Protein AF-A0A929QK81-F1 (afdb_monomer)

pLDDT: mean 72.37, std 21.12, range [27.91, 97.75]

Radius of gyration: 17.94 Å; Cα contacts (8 Å, |Δi|>4): 196; chains: 1; bounding box: 45×40×55 Å

Foldseek 3Di:
DDDDPDDAPDDDPVVCVVVCVVPPPPDPPDVLNCVCPVRVDPVSVLVVQCVVLLVVVDPVSNCCSLVPVLCCCVPVVVPLVSLQCCLCQVQLVVLVVVCVVVVHPPCSLLRSLVVCVVVPPSVVSLCCSCPVSLALVSLVVQLSSVVSVVNPVSVVVSVVSSVVGDCVCVVVVVVVVVVVVVCPDDHSVVVVVD

Solvent-accessible surface area (backbone atoms only — not comparable to full-atom values): 10902 Å² total; per-residue (Å²): 140,84,86,74,91,70,87,68,75,84,76,86,61,76,91,49,51,68,65,54,61,73,71,50,84,86,59,95,81,53,68,48,56,52,44,18,71,77,60,60,32,65,70,29,42,55,47,40,54,49,50,55,24,58,75,63,74,38,66,70,47,41,47,43,41,65,74,41,53,34,49,44,37,22,67,75,67,57,35,44,75,43,24,46,45,60,50,46,63,67,42,40,49,47,46,53,48,51,23,61,74,72,69,54,65,84,52,44,63,46,52,36,26,51,56,46,69,71,34,62,67,48,47,50,34,30,48,41,18,24,67,77,58,21,23,32,68,42,20,47,51,55,22,53,31,28,52,56,68,67,37,64,67,55,30,51,53,27,57,57,52,38,76,68,34,45,70,80,47,60,60,53,48,54,52,54,53,50,47,61,66,74,46,82,76,80,55,72,70,63,70,72,72,113

Sequence (194 aa):
MIGG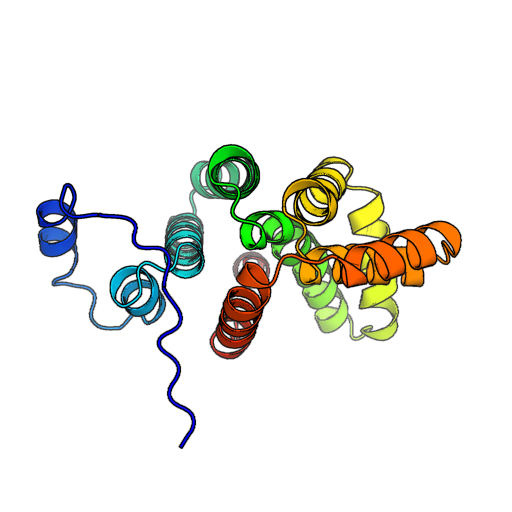DREKPNYDYSGEKEFIQKNTQKLGTNDAKRWCFDKGNDLGCLWLEKLEAMESKDLKKVVNFYEKTIPEYCYDKKFAPACNIPAHDLIDWKIVYFAKKDGDTKSIYSDYAKALSESKADVKMLEYGCNELKSAYICRYLRDMYKNLGNREKIKEYNDKMKNGDEKWNSVLYDYQHIRYIYKDASAWKLLIN

Mean predicted aligned error: 10.72 Å

Secondary structure (DSSP, 8-state):
-------------GGGHHHHHHHSTT-TT-HHHHHHHHHT-HHHHHHHHHHHHHHTT-HHHHHHIIIIIHHIIIIIS--GGGGGHHIIIIIIHHHHHHHHHHT--SSHHHHHHHHHHH-HHHHHHHHHHHHTS--HHHHHHHHHHHHHTT-HHHHHHHHHHHTT--THHHHHHHHHHHHHHH-TT--HHHHTT-

Structure (mmCIF, N/CA/C/O backbone):
data_AF-A0A929QK81-F1
#
_entry.id   AF-A0A929QK81-F1
#
loop_
_atom_site.group_PDB
_atom_site.id
_atom_site.type_symbol
_atom_site.label_atom_id
_atom_site.label_alt_id
_atom_site.label_comp_id
_atom_site.label_asym_id
_atom_site.label_entity_id
_atom_site.label_seq_id
_atom_site.pdbx_PDB_ins_code
_atom_site.Cartn_x
_atom_site.Cartn_y
_atom_site.Cartn_z
_atom_site.occupancy
_atom_site.B_iso_or_equiv
_atom_site.auth_seq_id
_atom_site.auth_comp_id
_atom_site.auth_asym_id
_atom_site.auth_atom_id
_atom_site.pdbx_PDB_model_num
ATOM 1 N N . MET A 1 1 ? 16.213 29.979 -10.367 1.00 41.31 1 MET A N 1
ATOM 2 C CA . MET A 1 1 ? 17.129 28.964 -10.926 1.00 41.31 1 MET A CA 1
ATOM 3 C C . MET A 1 1 ? 17.384 27.912 -9.862 1.00 41.31 1 MET A C 1
ATOM 5 O O . MET A 1 1 ? 18.010 28.266 -8.879 1.00 41.31 1 MET A O 1
ATOM 9 N N . ILE A 1 2 ? 16.895 26.680 -10.040 1.00 28.77 2 ILE A N 1
ATOM 10 C CA . ILE A 1 2 ? 17.536 25.449 -9.541 1.00 28.77 2 ILE A CA 1
ATOM 11 C C . ILE A 1 2 ? 17.227 24.390 -10.600 1.00 28.77 2 ILE A C 1
ATOM 13 O O . ILE A 1 2 ? 16.158 23.785 -10.607 1.00 28.77 2 ILE A O 1
ATOM 17 N N . GLY A 1 3 ? 18.141 24.288 -11.562 1.00 31.91 3 GLY A N 1
ATOM 18 C CA . GLY A 1 3 ? 18.299 23.098 -12.378 1.00 31.91 3 GLY A CA 1
ATOM 19 C C . GLY A 1 3 ? 19.014 22.031 -11.556 1.00 31.91 3 GLY A C 1
ATOM 20 O O . GLY A 1 3 ? 19.817 22.335 -10.675 1.00 31.91 3 GLY A O 1
ATOM 21 N N . GLY A 1 4 ? 18.682 20.788 -11.844 1.00 27.91 4 GLY A N 1
ATOM 22 C CA . GLY A 1 4 ? 19.341 19.609 -11.322 1.00 27.91 4 GLY A CA 1
ATOM 23 C C . GLY A 1 4 ? 18.765 18.453 -12.105 1.00 27.91 4 GLY A C 1
ATOM 24 O O . GLY A 1 4 ? 17.623 18.065 -11.858 1.00 27.91 4 GLY A O 1
ATOM 25 N N . ASP A 1 5 ? 19.516 17.992 -13.100 1.00 42.38 5 ASP A N 1
ATOM 26 C CA . ASP A 1 5 ? 19.221 16.793 -13.872 1.00 42.38 5 ASP A CA 1
ATOM 27 C C . ASP A 1 5 ? 19.119 15.611 -12.903 1.00 42.38 5 ASP A C 1
ATOM 29 O O . ASP A 1 5 ? 20.109 15.012 -12.494 1.00 42.38 5 ASP A O 1
ATOM 33 N N . ARG A 1 6 ? 17.894 15.330 -12.452 1.00 38.16 6 ARG A N 1
ATOM 34 C CA . ARG A 1 6 ? 17.580 14.130 -11.684 1.00 38.16 6 ARG A CA 1
ATOM 35 C C . ARG A 1 6 ? 17.505 12.993 -12.687 1.00 38.16 6 ARG A C 1
ATOM 37 O O . ARG A 1 6 ? 16.604 12.982 -13.527 1.00 38.16 6 ARG A O 1
ATOM 44 N N . GLU A 1 7 ? 18.460 12.077 -12.609 1.00 33.53 7 GLU A N 1
ATOM 45 C CA . GLU A 1 7 ? 18.482 10.855 -13.404 1.00 33.53 7 GLU A CA 1
ATOM 46 C C . GLU A 1 7 ? 17.148 10.113 -13.209 1.00 33.53 7 GLU A C 1
ATOM 48 O O . GLU A 1 7 ? 16.772 9.739 -12.095 1.00 33.53 7 GLU A O 1
ATOM 53 N N . LYS A 1 8 ? 16.365 10.011 -14.288 1.00 33.53 8 LYS A N 1
ATOM 54 C CA . LYS A 1 8 ? 15.084 9.296 -14.299 1.00 33.53 8 LYS A CA 1
ATOM 55 C C . LYS A 1 8 ? 15.360 7.807 -14.520 1.00 33.53 8 LYS A C 1
ATOM 57 O O . LYS A 1 8 ? 16.276 7.497 -15.281 1.00 33.53 8 LYS A O 1
ATOM 62 N N . PRO A 1 9 ? 14.572 6.889 -13.936 1.00 32.44 9 PRO A N 1
ATOM 63 C CA . PRO A 1 9 ? 14.670 5.472 -14.269 1.00 32.44 9 PRO A CA 1
ATOM 64 C C . PRO A 1 9 ? 14.449 5.301 -15.779 1.00 32.44 9 PRO A C 1
ATOM 66 O O . PRO A 1 9 ? 13.387 5.642 -16.294 1.00 32.44 9 PRO A O 1
ATOM 69 N N . ASN A 1 10 ? 15.476 4.854 -16.500 1.00 33.00 10 ASN A N 1
ATOM 70 C CA . ASN A 1 10 ? 15.448 4.710 -17.953 1.00 33.00 10 ASN A CA 1
ATOM 71 C C . ASN A 1 10 ? 15.141 3.245 -18.292 1.00 33.00 10 ASN A C 1
ATOM 73 O O . ASN A 1 10 ? 16.056 2.436 -18.433 1.00 33.00 10 ASN A O 1
ATOM 77 N N . TYR A 1 11 ? 13.857 2.888 -18.343 1.00 35.50 11 TYR A N 1
ATOM 78 C CA . TYR A 1 11 ? 13.420 1.591 -18.863 1.00 35.50 11 TYR A CA 1
ATOM 79 C C . TYR A 1 11 ? 13.174 1.727 -20.373 1.00 35.50 11 TYR A C 1
ATOM 81 O O . TYR A 1 11 ? 12.418 2.600 -20.803 1.00 35.50 11 TYR A O 1
ATOM 89 N N . ASP A 1 12 ? 13.848 0.908 -21.183 1.00 38.00 12 ASP A N 1
ATOM 90 C CA . ASP A 1 12 ? 13.772 0.969 -22.646 1.00 38.00 12 ASP A CA 1
ATOM 91 C C . ASP A 1 12 ? 12.572 0.168 -23.177 1.00 38.00 12 ASP A C 1
ATOM 93 O O . ASP A 1 12 ? 12.594 -1.060 -23.225 1.00 38.00 12 ASP A O 1
ATOM 97 N N . TYR A 1 13 ? 11.529 0.883 -23.603 1.00 37.34 13 TYR A N 1
ATOM 98 C CA . TYR A 1 13 ? 10.320 0.325 -24.223 1.00 37.34 13 TYR A CA 1
ATOM 99 C C . TYR A 1 13 ? 10.396 0.273 -25.766 1.00 37.34 13 TYR A C 1
ATOM 101 O O . TYR A 1 13 ? 9.368 0.177 -26.445 1.00 37.34 13 TYR A O 1
ATOM 109 N N . SER A 1 14 ? 11.595 0.353 -26.362 1.00 40.38 14 SER A N 1
ATOM 110 C CA . SER A 1 14 ? 11.793 0.365 -27.822 1.00 40.38 14 SER A CA 1
ATOM 111 C C . SER A 1 14 ? 11.163 -0.832 -28.554 1.00 40.38 14 SER A C 1
ATOM 113 O O . SER A 1 14 ? 10.739 -0.679 -29.703 1.00 40.38 14 SER A O 1
ATOM 115 N N . GLY A 1 15 ? 11.014 -1.977 -27.880 1.00 35.88 15 GLY A N 1
ATOM 116 C CA . GLY A 1 15 ? 10.394 -3.195 -28.417 1.00 35.88 15 GLY A CA 1
ATOM 117 C C . GLY A 1 15 ? 8.869 -3.155 -28.599 1.00 35.88 15 GLY A C 1
ATOM 118 O O . GLY A 1 15 ? 8.328 -4.001 -29.305 1.00 35.88 15 GLY A O 1
ATOM 119 N N . GLU A 1 16 ? 8.161 -2.178 -28.021 1.00 40.34 16 GLU A N 1
ATOM 120 C CA . GLU A 1 16 ? 6.681 -2.142 -28.003 1.00 40.34 16 GLU A CA 1
ATOM 121 C C . GLU A 1 16 ? 6.089 -0.965 -28.803 1.00 40.34 16 GLU A C 1
ATOM 123 O O . GLU A 1 16 ? 4.874 -0.749 -28.862 1.00 40.34 16 GLU A O 1
ATOM 128 N N . LYS A 1 17 ? 6.956 -0.209 -29.482 1.00 40.66 17 LYS A N 1
ATOM 129 C CA . LYS A 1 17 ? 6.647 1.056 -30.165 1.00 40.66 17 LYS A CA 1
ATOM 130 C C . LYS A 1 17 ? 5.520 0.952 -31.201 1.00 40.66 17 LYS A C 1
ATOM 132 O O . LYS A 1 17 ? 4.703 1.865 -31.319 1.00 40.66 17 LYS A O 1
ATOM 137 N N . GLU A 1 18 ? 5.452 -0.156 -31.934 1.00 37.84 18 GLU A N 1
ATOM 138 C CA . GLU A 1 18 ? 4.482 -0.353 -33.019 1.00 37.84 18 GLU A CA 1
ATOM 139 C C . GLU A 1 18 ? 3.075 -0.703 -32.491 1.00 37.84 18 GLU A C 1
ATOM 141 O O . GLU A 1 18 ? 2.068 -0.227 -33.020 1.00 37.84 18 GLU A O 1
ATOM 146 N N . PHE A 1 19 ? 2.995 -1.442 -31.376 1.00 38.66 19 PHE A N 1
ATOM 147 C CA . PHE A 1 19 ? 1.747 -1.718 -30.652 1.00 38.66 19 PHE A CA 1
ATOM 148 C C . PHE A 1 19 ? 1.157 -0.437 -30.038 1.00 38.66 19 PHE A C 1
ATOM 150 O O . PHE A 1 19 ? -0.054 -0.199 -30.108 1.00 38.66 19 PHE A O 1
ATOM 157 N N . ILE A 1 20 ? 2.027 0.426 -29.506 1.00 35.69 20 ILE A N 1
ATOM 158 C CA . ILE A 1 20 ? 1.673 1.718 -28.906 1.00 35.69 20 ILE A CA 1
ATOM 159 C C . ILE A 1 20 ? 1.151 2.696 -29.972 1.00 35.69 20 ILE A C 1
ATOM 161 O O . ILE A 1 20 ? 0.115 3.336 -29.783 1.00 35.69 20 ILE A O 1
ATOM 165 N N . GLN A 1 21 ? 1.805 2.791 -31.132 1.00 39.09 21 GLN A N 1
ATOM 166 C CA . GLN A 1 21 ? 1.372 3.698 -32.205 1.00 39.09 21 GLN A CA 1
ATOM 167 C C . GLN A 1 21 ? 0.035 3.290 -32.840 1.00 39.09 21 GLN A C 1
ATOM 169 O O . GLN A 1 21 ? -0.794 4.145 -33.151 1.00 39.09 21 GLN A O 1
ATOM 174 N N . LYS A 1 22 ? -0.222 1.988 -32.998 1.00 39.62 22 LYS A N 1
ATOM 175 C CA . LYS A 1 22 ? -1.438 1.499 -33.666 1.00 39.62 22 LYS A CA 1
ATOM 176 C C . LYS A 1 22 ? -2.714 1.709 -32.838 1.00 39.62 22 LYS A C 1
ATOM 178 O O . LYS A 1 22 ? -3.793 1.861 -33.404 1.00 39.62 22 LYS A O 1
ATOM 183 N N . ASN A 1 23 ? -2.590 1.774 -31.510 1.00 35.78 23 ASN A N 1
ATOM 184 C CA . ASN A 1 23 ? -3.716 1.901 -30.575 1.00 35.78 23 ASN A CA 1
ATOM 185 C C . ASN A 1 23 ? -3.942 3.334 -30.036 1.00 35.78 23 ASN A C 1
ATOM 187 O O . ASN A 1 23 ? -4.880 3.563 -29.271 1.00 35.78 23 ASN A O 1
ATOM 191 N N . THR A 1 24 ? -3.121 4.316 -30.433 1.00 38.00 24 THR A N 1
ATOM 192 C CA . THR A 1 24 ? -3.140 5.703 -29.909 1.00 38.00 24 THR A CA 1
ATOM 193 C C . THR A 1 24 ? -3.967 6.704 -30.729 1.00 38.00 24 THR A C 1
ATOM 195 O O . THR A 1 24 ? -4.338 7.748 -30.196 1.00 38.00 24 THR A O 1
ATOM 198 N N . GLN A 1 25 ? -4.338 6.416 -31.984 1.00 32.72 25 GLN A N 1
ATOM 199 C CA . GLN A 1 25 ? -5.004 7.405 -32.858 1.00 32.72 25 GLN A CA 1
ATOM 200 C C . GLN A 1 25 ? -6.479 7.724 -32.529 1.00 32.72 25 GLN A C 1
ATOM 202 O O . GLN A 1 25 ? -7.000 8.714 -33.033 1.00 32.72 25 GLN A O 1
ATOM 207 N N . LYS A 1 26 ? -7.168 6.948 -31.676 1.00 35.97 26 LYS A N 1
ATOM 208 C CA . LYS A 1 26 ? -8.591 7.185 -31.331 1.00 35.97 26 LYS A CA 1
ATOM 209 C C . LYS A 1 26 ? -8.843 7.869 -29.977 1.00 35.97 26 LYS A C 1
ATOM 211 O O . LYS A 1 26 ? -9.998 8.105 -29.646 1.00 35.97 26 LYS A O 1
ATOM 216 N N . LEU A 1 27 ? -7.810 8.172 -29.185 1.00 38.38 27 LEU A N 1
ATOM 217 C CA . LEU A 1 27 ? -7.957 8.466 -27.746 1.00 38.38 27 LEU A CA 1
ATOM 218 C C . LEU A 1 27 ? -7.270 9.769 -27.306 1.00 38.38 27 LEU A C 1
ATOM 220 O O . LEU A 1 27 ? -6.563 9.811 -26.296 1.00 38.38 27 LEU A O 1
ATOM 224 N N . GLY A 1 28 ? -7.461 10.851 -28.058 1.00 41.06 28 GLY A N 1
ATOM 225 C CA . GLY A 1 28 ? -7.074 12.178 -27.585 1.00 41.06 28 GLY A CA 1
ATOM 226 C C . GLY A 1 28 ? -7.979 12.631 -26.435 1.00 41.06 28 GLY A C 1
ATOM 227 O O . GLY A 1 28 ? -9.006 13.208 -26.747 1.00 41.06 28 GLY A O 1
ATOM 228 N N . THR A 1 29 ? -7.604 12.340 -25.170 1.00 46.50 29 THR A N 1
ATOM 229 C CA . THR A 1 29 ? -8.023 13.016 -23.898 1.00 46.50 29 THR A CA 1
ATOM 230 C C . THR A 1 29 ? -7.570 12.323 -22.582 1.00 46.50 29 THR A C 1
ATOM 232 O O . THR A 1 29 ? -8.057 12.694 -21.521 1.00 46.50 29 THR A O 1
ATOM 235 N N . ASN A 1 30 ? -6.647 11.344 -22.561 1.00 58.84 30 ASN A N 1
ATOM 236 C CA . ASN A 1 30 ? -6.266 10.656 -21.304 1.00 58.84 30 ASN A CA 1
ATOM 237 C C . ASN A 1 30 ? -4.900 11.102 -20.745 1.00 58.84 30 ASN A C 1
ATOM 239 O O . ASN A 1 30 ? -3.861 10.555 -21.123 1.00 58.84 30 ASN A O 1
ATOM 243 N N . ASP A 1 31 ? -4.901 12.024 -19.775 1.00 54.19 31 ASP A N 1
ATOM 244 C CA . ASP A 1 31 ? -3.696 12.493 -19.061 1.00 54.19 31 ASP A CA 1
ATOM 245 C C . ASP A 1 31 ? -2.891 11.352 -18.409 1.00 54.19 31 ASP A C 1
ATOM 247 O O . ASP A 1 31 ? -1.665 11.410 -18.360 1.00 54.19 31 ASP A O 1
ATOM 251 N N . ALA A 1 32 ? -3.551 10.262 -18.001 1.00 53.03 32 ALA A N 1
ATOM 252 C CA . ALA A 1 32 ? -2.899 9.041 -17.516 1.00 53.03 32 ALA A CA 1
ATOM 253 C C . ALA A 1 32 ? -2.014 8.365 -18.583 1.00 53.03 32 ALA A C 1
ATOM 255 O O . ALA A 1 32 ? -0.888 7.966 -18.290 1.00 53.03 32 ALA A O 1
ATOM 256 N N . LYS A 1 33 ? -2.489 8.292 -19.838 1.00 57.00 33 LYS A N 1
ATOM 257 C CA . LYS A 1 33 ? -1.714 7.748 -20.968 1.00 57.00 33 LYS A CA 1
ATOM 258 C C . LYS A 1 33 ? -0.538 8.664 -21.284 1.00 57.00 33 LYS A C 1
ATOM 260 O O . LYS A 1 33 ? 0.589 8.194 -21.401 1.00 57.00 33 LYS A O 1
ATOM 265 N N . ARG A 1 34 ? -0.776 9.980 -21.333 1.00 57.09 34 ARG A N 1
ATOM 266 C CA . ARG A 1 34 ? 0.294 10.973 -21.508 1.00 57.09 34 ARG A CA 1
ATOM 267 C C . ARG A 1 34 ? 1.370 10.819 -20.437 1.00 57.09 34 ARG A C 1
ATOM 269 O O . ARG A 1 34 ? 2.543 10.861 -20.767 1.00 57.09 34 ARG A O 1
ATOM 276 N N . TRP A 1 35 ? 0.994 10.618 -19.182 1.00 60.12 35 TRP A N 1
ATOM 277 C CA . TRP A 1 35 ? 1.950 10.560 -18.081 1.00 60.12 35 TRP A CA 1
ATOM 278 C C . TRP A 1 35 ? 2.712 9.226 -17.994 1.00 60.12 35 TRP A C 1
ATOM 280 O O . TRP A 1 35 ? 3.912 9.243 -17.726 1.00 60.12 35 TRP A O 1
ATOM 290 N N . CYS A 1 36 ? 2.065 8.097 -18.317 1.00 64.50 36 CYS A N 1
ATOM 291 C CA . CYS A 1 36 ? 2.755 6.817 -18.527 1.00 64.50 36 CYS A CA 1
ATOM 292 C C . CYS A 1 36 ? 3.824 6.944 -19.634 1.00 64.50 36 CYS A C 1
ATOM 294 O O . CYS A 1 36 ? 4.995 6.642 -19.402 1.00 64.50 36 CYS A O 1
ATOM 296 N N . PHE A 1 37 ? 3.461 7.492 -20.804 1.00 58.47 37 PHE A N 1
ATOM 297 C CA . PHE A 1 37 ? 4.336 7.502 -21.987 1.00 58.47 37 PHE A CA 1
ATOM 298 C C . PHE A 1 37 ? 5.344 8.669 -22.066 1.00 58.47 37 PHE A C 1
ATOM 300 O O . PHE A 1 37 ? 6.424 8.491 -22.617 1.00 58.47 37 PHE A O 1
ATOM 307 N N . ASP A 1 38 ? 5.053 9.856 -21.519 1.00 52.44 38 ASP A N 1
ATOM 308 C CA . ASP A 1 38 ? 5.92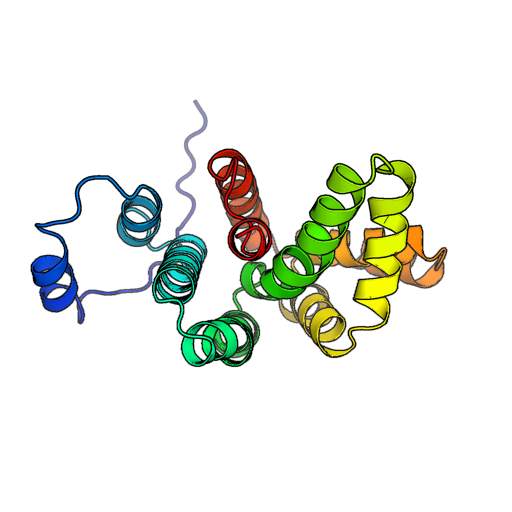3 11.054 -21.607 1.00 52.44 38 ASP A CA 1
ATOM 309 C C . ASP A 1 38 ? 7.077 11.051 -20.581 1.00 52.44 38 ASP A C 1
ATOM 311 O O . ASP A 1 38 ? 7.955 11.926 -20.590 1.00 52.44 38 ASP A O 1
ATOM 315 N N . LYS A 1 39 ? 7.058 10.111 -19.626 1.00 49.84 39 LYS A N 1
ATOM 316 C CA . LYS A 1 39 ? 8.016 10.082 -18.510 1.00 49.84 39 LYS A CA 1
ATOM 317 C C . LYS A 1 39 ? 8.576 8.702 -18.168 1.00 49.84 39 LYS A C 1
ATOM 319 O O . LYS A 1 39 ? 9.456 8.669 -17.314 1.00 49.84 39 LYS A O 1
ATOM 324 N N . GLY A 1 40 ? 8.097 7.614 -18.785 1.00 53.09 40 GLY A N 1
ATOM 325 C CA . GLY A 1 40 ? 8.472 6.253 -18.372 1.00 53.09 40 GLY A CA 1
ATOM 326 C C . GLY A 1 40 ? 8.145 6.007 -16.897 1.00 53.09 40 GLY A C 1
ATOM 327 O O . GLY A 1 40 ? 8.918 5.381 -16.180 1.00 53.09 40 GLY A O 1
ATOM 328 N N . ASN A 1 41 ? 7.055 6.609 -16.409 1.00 68.56 41 ASN A N 1
ATOM 329 C CA . ASN A 1 41 ? 6.717 6.570 -14.996 1.00 68.56 41 ASN A CA 1
ATOM 330 C C . ASN A 1 41 ? 5.896 5.313 -14.716 1.00 68.56 41 ASN A C 1
ATOM 332 O O . ASN A 1 41 ? 4.710 5.266 -15.052 1.00 68.56 41 ASN A O 1
ATOM 336 N N . ASP A 1 42 ? 6.518 4.326 -14.073 1.00 73.00 42 ASP A N 1
ATOM 337 C CA . ASP A 1 42 ? 5.876 3.071 -13.669 1.00 73.00 42 ASP A CA 1
ATOM 338 C C . ASP A 1 42 ? 4.571 3.302 -12.901 1.00 73.00 42 ASP A C 1
ATOM 340 O O . ASP A 1 42 ? 3.608 2.564 -13.090 1.00 73.00 42 ASP A O 1
ATOM 344 N N . LEU A 1 43 ? 4.477 4.373 -12.100 1.00 73.31 43 LEU A N 1
ATOM 345 C CA . LEU A 1 43 ? 3.239 4.723 -11.402 1.00 73.31 43 LEU A CA 1
ATOM 346 C C . LEU A 1 43 ? 2.120 5.126 -12.369 1.00 73.31 43 LEU A C 1
ATOM 348 O O . LEU A 1 43 ? 0.949 4.843 -12.127 1.00 73.31 43 LEU A O 1
ATOM 352 N N . GLY A 1 44 ? 2.477 5.800 -13.460 1.00 71.19 44 GLY A N 1
ATOM 353 C CA . GLY A 1 44 ? 1.542 6.249 -14.483 1.00 71.19 44 GLY A CA 1
ATOM 354 C C . GLY A 1 44 ? 1.007 5.100 -15.310 1.00 71.19 44 GLY A C 1
ATOM 355 O O . GLY A 1 44 ? -0.185 5.060 -15.610 1.00 71.19 44 GLY A O 1
ATOM 356 N N . CYS A 1 45 ? 1.880 4.154 -15.637 1.00 75.88 45 CYS A N 1
ATOM 357 C CA . CYS A 1 45 ? 1.502 2.951 -16.361 1.00 75.88 45 CYS A CA 1
ATOM 358 C C . CYS A 1 45 ? 0.677 2.008 -15.479 1.00 75.88 45 CYS A C 1
ATOM 360 O O . CYS A 1 45 ? -0.397 1.583 -15.894 1.00 75.88 45 CYS A O 1
ATOM 362 N N . LEU A 1 46 ? 1.072 1.814 -14.217 1.00 79.31 46 LEU A N 1
ATOM 363 C CA . LEU A 1 46 ? 0.297 1.036 -13.248 1.00 79.31 46 LEU A CA 1
ATOM 364 C C . LEU A 1 46 ? -1.099 1.631 -13.012 1.00 79.31 46 LEU A C 1
ATOM 366 O O . LEU A 1 46 ? -2.085 0.912 -12.851 1.00 79.31 46 LEU A O 1
ATOM 370 N N . TRP A 1 47 ? -1.205 2.960 -13.027 1.00 75.00 47 TRP A N 1
ATOM 371 C CA . TRP A 1 47 ? -2.497 3.631 -12.971 1.00 75.00 47 TRP A CA 1
ATOM 372 C C . TRP A 1 47 ? -3.337 3.412 -14.229 1.00 75.00 47 TRP A C 1
ATOM 374 O O . TRP A 1 47 ? -4.546 3.201 -14.133 1.00 75.00 47 TRP A O 1
ATOM 384 N N . LEU A 1 48 ? -2.718 3.469 -15.408 1.00 75.00 48 LEU A N 1
ATOM 385 C CA . LEU A 1 48 ? -3.419 3.193 -16.652 1.00 75.00 48 LEU A CA 1
ATOM 386 C C . LEU A 1 48 ? -3.982 1.766 -16.661 1.00 75.00 48 LEU A C 1
ATOM 388 O O . LEU A 1 48 ? -5.157 1.589 -16.974 1.00 75.00 48 LEU A O 1
ATOM 392 N N . GLU A 1 49 ? -3.191 0.780 -16.241 1.00 81.25 49 GLU A N 1
ATOM 393 C CA . GLU A 1 49 ? -3.640 -0.609 -16.105 1.00 81.25 49 GLU A CA 1
ATOM 394 C C . GLU A 1 49 ? -4.819 -0.739 -15.134 1.00 81.25 49 GLU A C 1
ATOM 396 O O . GLU A 1 49 ? -5.789 -1.442 -15.426 1.00 81.25 49 GLU A O 1
ATOM 401 N N . LYS A 1 50 ? -4.792 -0.007 -14.011 1.00 79.69 50 LYS A N 1
ATOM 402 C CA . LYS A 1 50 ? -5.936 0.064 -13.095 1.00 79.69 50 LYS A CA 1
ATOM 403 C C . LYS A 1 50 ? -7.180 0.595 -13.800 1.00 79.69 50 LYS A C 1
ATOM 405 O O . LYS A 1 50 ? -8.250 0.003 -13.668 1.00 79.69 50 LYS A O 1
ATOM 410 N N . LEU A 1 51 ? -7.065 1.725 -14.500 1.00 74.12 51 LEU A N 1
ATOM 411 C CA . LEU A 1 51 ? -8.193 2.335 -15.207 1.00 74.12 51 LEU A CA 1
ATOM 412 C C . LEU A 1 51 ? -8.775 1.367 -16.233 1.00 74.12 51 LEU A C 1
ATOM 414 O O . LEU A 1 51 ? -9.982 1.154 -16.234 1.00 74.12 51 LEU A O 1
ATOM 418 N N . GLU A 1 52 ? -7.929 0.724 -17.033 1.00 77.38 52 GLU A N 1
ATOM 419 C CA . GLU A 1 52 ? -8.357 -0.255 -18.034 1.00 77.38 52 GLU A CA 1
ATOM 420 C C . GLU A 1 52 ? -9.030 -1.476 -17.385 1.00 77.38 52 GLU A C 1
ATOM 422 O O . GLU A 1 52 ? -10.070 -1.943 -17.863 1.00 77.38 52 GLU A O 1
ATOM 427 N N . ALA A 1 53 ? -8.507 -1.959 -16.252 1.00 75.94 53 ALA A N 1
ATOM 428 C CA . ALA A 1 53 ? -9.140 -3.024 -15.482 1.00 75.94 53 ALA A CA 1
ATOM 429 C C . ALA A 1 53 ? -10.524 -2.602 -14.961 1.00 75.94 53 ALA A C 1
ATOM 431 O O . ALA A 1 53 ? -11.484 -3.359 -15.110 1.00 75.94 53 ALA A O 1
ATOM 432 N N . MET A 1 54 ? -10.666 -1.392 -14.411 1.00 71.38 54 MET A N 1
ATOM 433 C CA . MET A 1 54 ? -11.949 -0.906 -13.888 1.00 71.38 54 MET A CA 1
ATOM 434 C C . MET A 1 54 ? -12.968 -0.584 -14.991 1.00 71.38 54 MET A C 1
ATOM 436 O O . MET A 1 54 ? -14.138 -0.949 -14.864 1.00 71.38 54 MET A O 1
ATOM 440 N N . GLU A 1 55 ? -12.544 0.045 -16.090 1.00 70.81 55 GLU A N 1
ATOM 441 C CA . GLU A 1 55 ? -13.395 0.364 -17.247 1.00 70.81 55 GLU A CA 1
ATOM 442 C C . GLU A 1 55 ? -13.928 -0.893 -17.937 1.00 70.81 55 GLU A C 1
ATOM 444 O O . GLU A 1 55 ? -15.040 -0.881 -18.468 1.00 70.81 55 GLU A O 1
ATOM 449 N N . SER A 1 56 ? -13.174 -1.996 -17.886 1.00 71.62 56 SER A N 1
ATOM 450 C CA . SER A 1 56 ? -13.598 -3.266 -18.477 1.00 71.62 56 SER A CA 1
ATOM 451 C C . SER A 1 56 ? -14.875 -3.842 -17.856 1.00 71.62 56 SER A C 1
ATOM 453 O O . SER A 1 56 ? -15.516 -4.683 -18.486 1.00 71.62 56 SER A O 1
ATOM 455 N N . LYS A 1 57 ? -15.228 -3.422 -16.628 1.00 70.50 57 LYS A N 1
ATOM 456 C CA . LYS A 1 57 ? -16.304 -4.007 -15.805 1.00 70.50 57 LYS A CA 1
ATOM 457 C C . LYS A 1 57 ? -16.186 -5.532 -15.635 1.00 70.50 57 LYS A C 1
ATOM 459 O O . LYS A 1 57 ? -17.159 -6.196 -15.288 1.00 70.50 57 LYS A O 1
ATOM 464 N N . ASP A 1 58 ? -14.995 -6.087 -15.860 1.00 76.56 58 ASP A N 1
ATOM 465 C CA . ASP A 1 58 ? -14.682 -7.502 -15.703 1.00 76.56 58 ASP A CA 1
ATOM 466 C C . ASP A 1 58 ? -14.015 -7.718 -14.342 1.00 76.56 58 ASP A C 1
ATOM 468 O O . ASP A 1 58 ? -12.862 -7.337 -14.115 1.00 76.56 58 ASP A O 1
ATOM 472 N N . LEU A 1 59 ? -14.745 -8.365 -13.430 1.00 70.69 59 LEU A N 1
ATOM 473 C CA . LEU A 1 59 ? -14.267 -8.648 -12.079 1.00 70.69 59 LEU A CA 1
ATOM 474 C C . LEU A 1 59 ? -12.950 -9.434 -12.087 1.00 70.69 59 LEU A C 1
ATOM 476 O O . LEU A 1 59 ? -12.083 -9.169 -11.259 1.00 70.69 59 LEU A O 1
ATOM 480 N N . LYS A 1 60 ? -12.753 -10.355 -13.037 1.00 78.69 60 LYS A N 1
ATOM 481 C CA . LYS A 1 60 ? -11.522 -11.150 -13.122 1.00 78.69 60 LYS A CA 1
ATOM 482 C C . LYS A 1 60 ? -10.317 -10.273 -13.454 1.00 78.69 60 LYS A C 1
ATOM 484 O O . LYS A 1 60 ? -9.229 -10.521 -12.937 1.00 78.69 60 LYS A O 1
ATOM 489 N N . LYS A 1 61 ? -10.494 -9.248 -14.293 1.00 79.38 61 LYS A N 1
ATOM 490 C CA . LYS A 1 61 ? -9.431 -8.283 -14.611 1.00 79.38 61 LYS A CA 1
ATOM 491 C C . LYS A 1 61 ? -9.109 -7.391 -13.420 1.00 79.38 61 LYS A C 1
ATOM 493 O O . LYS A 1 61 ? -7.935 -7.215 -13.113 1.00 79.38 61 LYS A O 1
ATOM 498 N N . VAL A 1 62 ? -10.130 -6.898 -12.718 1.00 72.94 62 VAL A N 1
ATOM 499 C CA . VAL A 1 62 ? -9.943 -6.085 -11.504 1.00 72.94 62 VAL A CA 1
ATOM 500 C C . VAL A 1 62 ? -9.236 -6.885 -10.407 1.00 72.94 62 VAL A C 1
ATOM 502 O O . VAL A 1 62 ? -8.276 -6.397 -9.818 1.00 72.94 62 VAL A O 1
ATOM 505 N N . VAL A 1 63 ? -9.652 -8.132 -10.169 1.00 76.94 63 VAL A N 1
ATOM 506 C CA . VAL A 1 63 ? -9.007 -9.024 -9.193 1.00 76.94 63 VAL A CA 1
ATOM 507 C C . VAL A 1 63 ? -7.562 -9.319 -9.597 1.00 76.94 63 VAL A C 1
ATOM 509 O O . VAL A 1 63 ? -6.665 -9.148 -8.780 1.00 76.94 63 VAL A O 1
ATOM 512 N N . ASN A 1 64 ? -7.303 -9.670 -10.863 1.00 85.94 64 ASN A N 1
ATOM 513 C CA . ASN A 1 64 ? -5.934 -9.896 -11.343 1.00 85.94 64 ASN A CA 1
ATOM 514 C C . ASN A 1 64 ? -5.032 -8.664 -11.148 1.00 85.94 64 ASN A C 1
ATOM 516 O O . ASN A 1 64 ? -3.866 -8.835 -10.804 1.00 85.94 64 ASN A O 1
ATOM 520 N N . PHE A 1 65 ? -5.546 -7.445 -11.341 1.00 86.31 65 PHE A N 1
ATOM 521 C CA . PHE A 1 65 ? -4.766 -6.229 -11.109 1.00 86.31 65 PHE A CA 1
ATOM 522 C C . PHE A 1 65 ? -4.270 -6.155 -9.656 1.00 86.31 65 PHE A C 1
ATOM 524 O O . PHE A 1 65 ? -3.073 -6.011 -9.411 1.00 86.31 65 PHE A O 1
ATOM 531 N N . TYR A 1 66 ? -5.168 -6.324 -8.682 1.00 84.12 66 TYR A N 1
ATOM 532 C CA . TYR A 1 66 ? -4.805 -6.228 -7.265 1.00 84.12 66 TYR A CA 1
ATOM 533 C C . TYR A 1 66 ? -4.036 -7.448 -6.736 1.00 84.12 66 TYR A C 1
ATOM 535 O O . TYR A 1 66 ? -3.157 -7.281 -5.897 1.00 84.12 66 TYR A O 1
ATOM 543 N N . GLU A 1 67 ? -4.326 -8.658 -7.220 1.00 87.12 67 GLU A N 1
ATOM 544 C CA . GLU A 1 67 ? -3.715 -9.897 -6.709 1.00 87.12 67 GLU A CA 1
ATOM 545 C C . GLU A 1 67 ? -2.444 -10.326 -7.451 1.00 87.12 67 GLU A C 1
ATOM 547 O O . GLU A 1 67 ? -1.699 -11.162 -6.940 1.00 87.12 67 GLU A O 1
ATOM 552 N N . LYS A 1 68 ? -2.184 -9.793 -8.652 1.00 92.50 68 LYS A N 1
ATOM 553 C CA . LYS A 1 68 ? -1.004 -10.157 -9.457 1.00 92.50 68 LYS A CA 1
ATOM 554 C C . LYS A 1 68 ? -0.181 -8.949 -9.855 1.00 92.50 68 LYS A C 1
ATOM 556 O O . LYS A 1 68 ? 0.971 -8.865 -9.448 1.00 92.50 68 LYS A O 1
ATOM 561 N N . THR A 1 69 ? -0.772 -8.004 -10.587 1.00 91.06 69 THR A N 1
ATOM 562 C CA . THR A 1 69 ? -0.033 -6.847 -11.114 1.00 91.06 69 THR A CA 1
ATOM 563 C C . THR A 1 69 ? 0.582 -6.024 -9.982 1.00 91.06 69 THR A C 1
ATOM 565 O O . THR A 1 69 ? 1.774 -5.735 -9.994 1.00 91.06 69 THR A O 1
ATOM 568 N N . ILE A 1 70 ? -0.200 -5.679 -8.957 1.00 90.50 70 ILE A N 1
ATOM 569 C CA . ILE A 1 70 ? 0.296 -4.885 -7.828 1.00 90.50 70 ILE A CA 1
ATOM 570 C C . ILE A 1 70 ? 1.419 -5.606 -7.050 1.00 90.50 70 ILE A C 1
ATOM 572 O O . ILE A 1 70 ? 2.465 -4.984 -6.830 1.00 90.50 70 ILE A O 1
ATOM 576 N N . PRO A 1 71 ? 1.276 -6.890 -6.663 1.00 93.25 71 PRO A N 1
ATOM 577 C CA . PRO A 1 71 ? 2.372 -7.660 -6.082 1.00 93.25 71 PRO A CA 1
ATOM 578 C C . PRO A 1 71 ? 3.615 -7.758 -6.968 1.00 93.25 71 PRO A C 1
ATOM 580 O O . PRO A 1 71 ? 4.707 -7.569 -6.444 1.00 93.25 71 PRO A O 1
ATOM 583 N N . GLU A 1 72 ? 3.476 -7.983 -8.276 1.00 94.50 72 GLU A N 1
ATOM 584 C CA . GLU A 1 72 ? 4.608 -8.031 -9.217 1.00 94.50 72 GLU A CA 1
ATOM 585 C C . GLU A 1 72 ? 5.378 -6.702 -9.212 1.00 94.50 72 GLU A C 1
ATOM 587 O O . GLU A 1 72 ? 6.601 -6.670 -9.061 1.00 94.50 72 GLU A O 1
ATOM 592 N N . TYR A 1 73 ? 4.666 -5.575 -9.291 1.00 91.31 73 TYR A N 1
ATOM 593 C CA . TYR A 1 73 ? 5.301 -4.260 -9.218 1.00 91.31 73 TYR A CA 1
ATOM 594 C C . TYR A 1 73 ? 5.979 -4.021 -7.864 1.00 91.31 73 TYR A C 1
ATOM 596 O O . TYR A 1 73 ? 7.106 -3.525 -7.815 1.00 91.31 73 TYR A O 1
ATOM 604 N N . CYS A 1 74 ? 5.319 -4.377 -6.762 1.00 92.88 74 CYS A N 1
ATOM 605 C CA . CYS A 1 74 ? 5.870 -4.179 -5.425 1.00 92.88 74 CYS A CA 1
ATOM 606 C C . CYS A 1 74 ? 7.103 -5.061 -5.173 1.00 92.88 74 CYS A C 1
ATOM 608 O O . CYS A 1 74 ? 8.159 -4.540 -4.815 1.00 92.88 74 CYS A O 1
ATOM 610 N N . TYR A 1 75 ? 6.981 -6.377 -5.355 1.00 95.31 75 TYR A N 1
ATOM 611 C CA . TYR A 1 75 ? 7.986 -7.360 -4.952 1.00 95.31 75 TYR A CA 1
ATOM 612 C C . TYR A 1 75 ? 9.045 -7.612 -6.026 1.00 95.31 75 TYR A C 1
ATOM 614 O O . TYR A 1 75 ? 10.239 -7.566 -5.721 1.00 95.31 75 TYR A O 1
ATOM 622 N N . ASP A 1 76 ? 8.633 -7.836 -7.274 1.00 93.56 76 ASP A N 1
ATOM 623 C CA . ASP A 1 76 ? 9.551 -8.261 -8.336 1.00 93.56 76 ASP A CA 1
ATOM 624 C C . ASP A 1 76 ? 10.247 -7.051 -8.960 1.00 93.56 76 ASP A C 1
ATOM 626 O O . ASP A 1 76 ? 11.478 -6.989 -9.022 1.00 93.56 76 ASP A O 1
ATOM 630 N N . LYS A 1 77 ? 9.467 -6.025 -9.327 1.00 90.19 77 LYS A N 1
ATOM 631 C CA . LYS A 1 77 ? 10.002 -4.759 -9.861 1.00 90.19 77 LYS A CA 1
ATOM 632 C C . LYS A 1 77 ? 10.531 -3.827 -8.770 1.00 90.19 77 LYS A C 1
ATOM 634 O O . LYS A 1 77 ? 11.113 -2.790 -9.083 1.00 90.19 77 LYS A O 1
ATOM 639 N N . LYS A 1 78 ? 10.364 -4.189 -7.489 1.00 92.31 78 LYS A N 1
ATOM 640 C CA . LYS A 1 78 ? 10.845 -3.420 -6.327 1.00 92.31 78 LYS A CA 1
ATOM 641 C C . LYS A 1 78 ? 10.352 -1.969 -6.335 1.00 92.31 78 LYS A C 1
ATOM 643 O O . LYS A 1 78 ? 11.050 -1.056 -5.880 1.00 92.31 78 LYS A O 1
ATOM 648 N N . PHE A 1 79 ? 9.147 -1.750 -6.856 1.00 88.31 79 PHE A N 1
ATOM 649 C CA . PHE A 1 79 ? 8.541 -0.437 -6.998 1.00 88.31 79 PHE A CA 1
ATOM 650 C C . PHE A 1 79 ? 7.719 -0.094 -5.755 1.00 88.31 79 PHE A C 1
ATOM 652 O O . PHE A 1 79 ? 6.540 -0.428 -5.649 1.00 88.31 79 PHE A O 1
ATOM 659 N N . ALA A 1 80 ? 8.342 0.598 -4.797 1.00 88.00 80 ALA A N 1
ATOM 660 C CA . ALA A 1 80 ? 7.741 0.849 -3.489 1.00 88.00 80 ALA A CA 1
ATOM 661 C C . ALA A 1 80 ? 6.331 1.468 -3.536 1.00 88.00 80 ALA A C 1
ATOM 663 O O . ALA A 1 80 ? 5.469 0.991 -2.800 1.00 88.00 80 ALA A O 1
ATOM 664 N N . PRO A 1 81 ? 6.026 2.464 -4.390 1.00 84.56 81 PRO A N 1
ATOM 665 C CA . PRO A 1 81 ? 4.685 3.045 -4.445 1.00 84.56 81 PRO A CA 1
ATOM 666 C C . PRO A 1 81 ? 3.573 2.022 -4.699 1.00 84.56 81 PRO A C 1
ATOM 668 O O . PRO A 1 81 ? 2.485 2.185 -4.147 1.00 84.56 81 PRO A O 1
ATOM 671 N N . ALA A 1 82 ? 3.841 0.950 -5.457 1.00 88.31 82 ALA A N 1
ATOM 672 C CA . ALA A 1 82 ? 2.858 -0.106 -5.689 1.00 88.31 82 ALA A CA 1
ATOM 673 C C . ALA A 1 82 ? 2.457 -0.829 -4.396 1.00 88.31 82 ALA A C 1
ATOM 675 O O . ALA A 1 82 ? 1.297 -1.198 -4.231 1.00 88.31 82 ALA A O 1
ATOM 676 N N . CYS A 1 83 ? 3.376 -0.958 -3.438 1.00 92.25 83 CYS A N 1
ATOM 677 C CA . CYS A 1 83 ? 3.144 -1.664 -2.180 1.00 92.25 83 CYS A CA 1
ATOM 678 C C . CYS A 1 83 ? 2.060 -1.027 -1.288 1.00 92.25 83 CYS A C 1
ATOM 680 O O . CYS A 1 83 ? 1.546 -1.691 -0.395 1.00 92.25 83 CYS A O 1
ATOM 682 N N . ASN A 1 84 ? 1.716 0.251 -1.501 1.00 87.88 84 ASN A N 1
ATOM 683 C CA . ASN A 1 84 ? 0.680 0.959 -0.735 1.00 87.88 84 ASN A CA 1
ATOM 684 C C . ASN A 1 84 ? -0.678 1.023 -1.458 1.00 87.88 84 ASN A C 1
ATOM 686 O O . ASN A 1 84 ? -1.674 1.437 -0.866 1.00 87.88 84 ASN A O 1
ATOM 690 N N . ILE A 1 85 ? -0.738 0.635 -2.735 1.00 85.69 85 ILE A N 1
ATOM 691 C CA . ILE A 1 85 ? -1.957 0.770 -3.540 1.00 85.69 85 ILE A CA 1
ATOM 692 C C . ILE A 1 85 ? -3.139 -0.001 -2.932 1.00 85.69 85 ILE A C 1
ATOM 694 O O . ILE A 1 85 ? -4.195 0.614 -2.790 1.00 85.69 85 ILE A O 1
ATOM 698 N N . PRO A 1 86 ? -3.012 -1.277 -2.513 1.00 83.06 86 PRO A N 1
ATOM 699 C CA . PRO A 1 86 ? -4.147 -2.024 -1.971 1.00 83.06 86 PRO A CA 1
ATOM 700 C C . PRO A 1 86 ? -4.693 -1.403 -0.681 1.00 83.06 86 PRO A C 1
ATOM 702 O O . PRO A 1 86 ? -5.891 -1.141 -0.581 1.00 83.06 86 PRO A O 1
ATOM 705 N N . ALA A 1 87 ? -3.806 -1.067 0.263 1.00 84.81 87 ALA A N 1
ATOM 706 C CA . ALA A 1 87 ? -4.176 -0.432 1.526 1.00 84.81 87 ALA A CA 1
ATOM 707 C C . ALA A 1 87 ? -4.925 0.893 1.300 1.00 84.81 87 ALA A C 1
ATOM 709 O O . ALA A 1 87 ? -5.970 1.145 1.900 1.00 84.81 87 ALA A O 1
ATOM 710 N N . HIS A 1 88 ? -4.434 1.730 0.390 1.00 81.31 88 HIS A N 1
ATOM 711 C CA . HIS A 1 88 ? -5.064 3.012 0.102 1.00 81.31 88 HIS A CA 1
ATOM 712 C C . HIS A 1 88 ? -6.378 2.865 -0.688 1.00 81.31 88 HIS A C 1
ATOM 714 O O . HIS A 1 88 ? -7.401 3.442 -0.321 1.00 81.31 88 HIS A O 1
ATOM 720 N N . ASP A 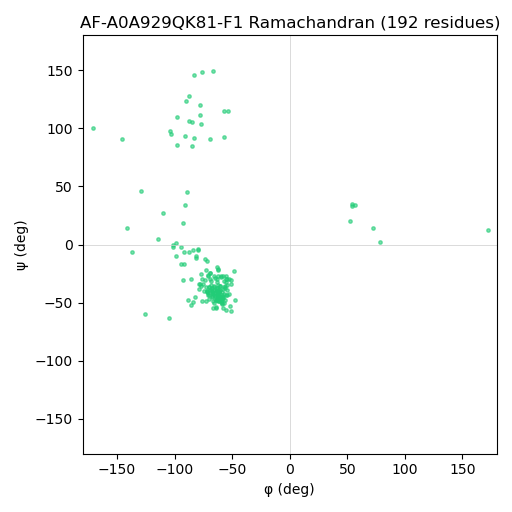1 89 ? -6.390 2.085 -1.766 1.00 77.25 89 ASP A N 1
ATOM 721 C CA . ASP A 1 89 ? -7.529 2.018 -2.686 1.00 77.25 89 ASP A CA 1
ATOM 722 C C . ASP A 1 89 ? -8.681 1.150 -2.174 1.00 77.25 89 ASP A C 1
ATOM 724 O O . ASP A 1 89 ? -9.853 1.491 -2.374 1.00 77.25 89 ASP A O 1
ATOM 728 N N . LEU A 1 90 ? -8.369 0.032 -1.518 1.00 74.50 90 LEU A N 1
ATOM 729 C CA . LEU A 1 90 ? -9.371 -0.937 -1.077 1.00 74.50 90 LEU A CA 1
ATOM 730 C C . LEU A 1 90 ? -9.849 -0.671 0.352 1.00 74.50 90 LEU A C 1
ATOM 732 O O . LEU A 1 90 ? -11.013 -0.947 0.649 1.00 74.50 90 LEU A O 1
ATOM 736 N N . ILE A 1 91 ? -8.990 -0.121 1.219 1.00 75.44 91 ILE A N 1
ATOM 737 C CA . ILE A 1 91 ? -9.307 0.092 2.639 1.00 75.44 91 ILE A CA 1
ATOM 738 C C . ILE A 1 91 ? -9.592 1.570 2.932 1.00 75.44 91 ILE A C 1
ATOM 740 O O . ILE A 1 91 ? -10.729 1.894 3.278 1.00 75.44 91 ILE A O 1
ATOM 744 N N . ASP A 1 92 ? -8.617 2.474 2.760 1.00 80.12 92 ASP A N 1
ATOM 745 C CA . ASP A 1 92 ? -8.778 3.906 3.100 1.00 80.12 92 ASP A CA 1
ATOM 746 C C . ASP A 1 92 ? -9.952 4.528 2.331 1.00 80.12 92 ASP A C 1
ATOM 748 O O . ASP A 1 92 ? -10.920 5.015 2.918 1.00 80.12 92 ASP A O 1
ATOM 752 N N . TRP A 1 93 ? -9.950 4.411 1.001 1.00 74.94 93 TRP A N 1
ATOM 753 C CA . TRP A 1 93 ? -11.011 5.002 0.184 1.00 74.94 93 TRP A CA 1
ATOM 754 C C . TRP A 1 93 ? -12.392 4.397 0.414 1.00 74.94 93 TRP A C 1
ATOM 756 O O . TRP A 1 93 ? -13.383 5.115 0.263 1.00 74.94 93 TRP A O 1
ATOM 766 N N . LYS A 1 94 ? -12.477 3.120 0.800 1.00 72.81 94 LYS A N 1
ATOM 767 C CA . LYS A 1 94 ? -13.744 2.495 1.190 1.00 72.81 94 LYS A CA 1
ATOM 768 C C . LYS A 1 94 ? -14.294 3.150 2.456 1.00 72.81 94 LYS A C 1
ATOM 770 O O . LYS A 1 94 ? -15.463 3.521 2.498 1.00 72.81 94 LYS A O 1
ATOM 775 N N . ILE A 1 95 ? -13.445 3.334 3.463 1.00 76.06 95 ILE A N 1
ATOM 776 C CA . ILE A 1 95 ? -13.822 3.943 4.744 1.00 76.06 95 ILE A CA 1
ATOM 777 C C . ILE A 1 95 ? -14.192 5.408 4.549 1.00 76.06 95 ILE A C 1
ATOM 779 O O . ILE A 1 95 ? -15.271 5.818 4.964 1.00 76.06 95 ILE A O 1
ATOM 783 N N . VAL A 1 96 ? -13.362 6.177 3.839 1.00 73.06 96 VAL A N 1
ATOM 784 C CA . VAL A 1 96 ? -13.650 7.577 3.490 1.00 73.06 96 VAL A CA 1
ATOM 785 C C . VAL A 1 96 ? -14.991 7.701 2.770 1.00 73.06 96 VAL A C 1
ATOM 787 O O . VAL A 1 96 ? -15.728 8.659 3.003 1.00 73.06 96 VAL A O 1
ATOM 790 N N . TYR A 1 97 ? -15.306 6.755 1.886 1.00 70.00 97 TYR A N 1
ATOM 791 C CA . TYR A 1 97 ? -16.559 6.753 1.150 1.00 70.00 97 TYR A CA 1
ATOM 792 C C . TYR A 1 97 ? -17.776 6.583 2.068 1.00 70.00 97 TYR A C 1
ATOM 794 O O . TYR A 1 97 ? -18.666 7.434 2.051 1.00 70.00 97 TYR A O 1
ATOM 802 N N . PHE A 1 98 ? -17.802 5.531 2.893 1.00 69.56 98 PHE A N 1
ATOM 803 C CA . PHE A 1 98 ? -18.921 5.277 3.807 1.00 69.56 98 PHE A CA 1
ATOM 804 C C . PHE A 1 98 ? -19.033 6.346 4.901 1.00 69.56 98 PHE A C 1
ATOM 806 O O . PHE A 1 98 ? -20.115 6.881 5.110 1.00 69.56 98 PHE A O 1
ATOM 813 N N . ALA A 1 99 ? -17.913 6.780 5.480 1.00 73.25 99 ALA A N 1
ATOM 814 C CA . ALA A 1 99 ? -17.863 7.882 6.440 1.00 73.25 99 ALA A CA 1
ATOM 815 C C . ALA A 1 99 ? -18.506 9.174 5.901 1.00 73.25 99 ALA A C 1
ATOM 817 O O . ALA A 1 99 ? -19.273 9.844 6.589 1.00 73.25 99 ALA A O 1
ATOM 818 N N . LYS A 1 100 ? -18.229 9.526 4.638 1.00 76.62 100 LYS A N 1
ATOM 819 C CA . LYS A 1 100 ? -18.851 10.692 3.989 1.00 76.62 100 LYS A CA 1
ATOM 820 C C . LYS A 1 100 ? -20.332 10.485 3.694 1.00 76.62 100 LYS A C 1
ATOM 822 O O . LYS A 1 100 ? -21.088 11.446 3.787 1.00 76.62 100 LYS A O 1
ATOM 827 N N . LYS A 1 101 ? -20.732 9.267 3.319 1.00 71.06 101 LYS A N 1
ATOM 828 C CA . LYS A 1 101 ? -22.135 8.917 3.067 1.00 71.06 101 LYS A CA 1
ATOM 829 C C . LYS A 1 101 ? -22.975 9.032 4.343 1.00 71.06 101 LYS A C 1
ATOM 831 O O . LYS A 1 101 ? -24.082 9.557 4.283 1.00 71.06 101 LYS A O 1
ATOM 836 N N . ASP A 1 102 ? -22.417 8.604 5.469 1.00 75.19 102 ASP A N 1
ATOM 837 C CA . ASP A 1 102 ? -23.109 8.546 6.759 1.00 75.19 102 ASP A CA 1
ATOM 838 C C . ASP A 1 102 ? -22.924 9.832 7.593 1.00 75.19 102 ASP A C 1
ATOM 840 O O . ASP A 1 102 ? -23.549 10.003 8.638 1.00 75.19 102 ASP A O 1
ATOM 844 N N . GLY A 1 103 ? -22.084 10.766 7.128 1.00 76.88 103 GLY A N 1
ATOM 845 C CA . GLY A 1 103 ? -21.814 12.051 7.782 1.00 76.88 103 GLY A CA 1
ATOM 846 C C . GLY A 1 103 ? -20.856 11.979 8.978 1.00 76.88 103 GLY A C 1
ATOM 847 O O . GLY A 1 103 ? -20.573 13.012 9.587 1.00 7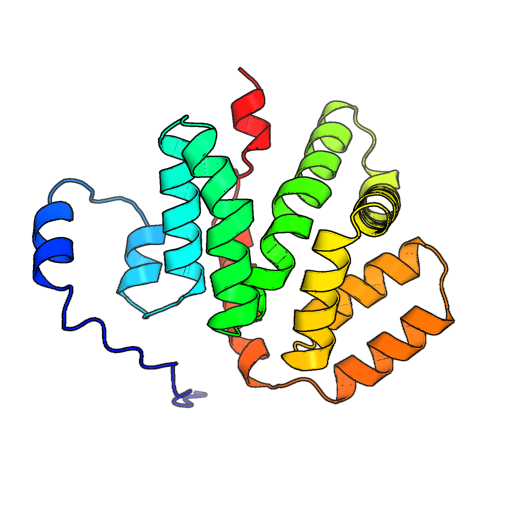6.88 103 GLY A O 1
ATOM 848 N N . ASP A 1 104 ? -20.321 10.799 9.301 1.00 77.62 104 ASP A N 1
ATOM 849 C CA . ASP A 1 104 ? -19.340 10.608 10.369 1.00 77.62 104 ASP A CA 1
ATOM 850 C C . ASP A 1 104 ? -17.926 10.441 9.811 1.00 77.62 104 ASP A C 1
ATOM 852 O O . ASP A 1 104 ? -17.483 9.355 9.450 1.00 77.62 104 ASP A O 1
ATOM 856 N N . THR A 1 105 ? -17.182 11.544 9.763 1.00 83.06 105 THR A N 1
ATOM 857 C CA . THR A 1 105 ? -15.790 11.553 9.297 1.00 83.06 105 THR A CA 1
ATOM 858 C C . THR A 1 105 ? -14.766 11.537 10.430 1.00 83.06 105 THR A C 1
ATOM 860 O O . THR A 1 105 ? -13.566 11.639 10.161 1.00 83.06 105 THR A O 1
ATOM 863 N N . LYS A 1 106 ? -15.195 11.483 11.698 1.00 84.94 106 LYS A N 1
ATOM 864 C CA . LYS A 1 106 ? -14.288 11.654 12.848 1.00 84.94 106 LYS A CA 1
ATOM 865 C C . LYS A 1 106 ? -13.446 10.407 13.114 1.00 84.94 106 LYS A C 1
ATOM 867 O O . LYS A 1 106 ? -12.317 10.540 13.583 1.00 84.94 106 LYS A O 1
ATOM 872 N N . SER A 1 107 ? -13.966 9.227 12.785 1.00 85.06 107 SER A N 1
ATOM 873 C CA . SER A 1 107 ? -13.322 7.933 13.031 1.00 85.06 107 SER A CA 1
ATOM 874 C C . SER A 1 107 ? -12.507 7.393 11.851 1.00 85.06 107 SER A C 1
ATOM 876 O O . SER A 1 107 ? -11.846 6.372 12.006 1.00 85.06 107 SER A O 1
ATOM 878 N N . ILE A 1 108 ? -12.472 8.076 10.696 1.00 83.19 108 ILE A N 1
ATOM 879 C CA . ILE A 1 108 ? -11.842 7.567 9.456 1.00 83.19 108 ILE A CA 1
ATOM 880 C C . ILE A 1 108 ? -10.443 6.989 9.705 1.00 83.19 108 ILE A C 1
ATOM 882 O O . ILE A 1 108 ? -10.134 5.888 9.261 1.00 83.19 108 ILE A O 1
ATOM 886 N N . TYR A 1 109 ? -9.593 7.711 10.436 1.00 83.56 109 TYR A N 1
ATOM 887 C CA . TYR A 1 109 ? -8.212 7.289 10.664 1.00 83.56 109 TYR A CA 1
ATOM 888 C C . TYR A 1 109 ? -8.085 6.102 11.627 1.00 83.56 109 TYR A C 1
ATOM 890 O O . TYR A 1 109 ? -7.213 5.253 11.425 1.00 83.56 109 TYR A O 1
ATOM 898 N N . SER A 1 110 ? -8.931 6.026 12.661 1.00 86.62 110 SER A N 1
ATOM 899 C CA . SER A 1 110 ? -8.961 4.877 13.574 1.00 86.62 110 SER A CA 1
ATOM 900 C C . SER A 1 110 ? -9.550 3.644 12.899 1.00 86.62 110 SER A C 1
ATOM 902 O O . SER A 1 110 ? -9.000 2.553 13.042 1.00 86.62 110 SER A O 1
ATOM 904 N N . ASP A 1 111 ? -10.603 3.826 12.106 1.00 83.88 111 ASP A N 1
ATOM 905 C CA . ASP A 1 111 ? -11.264 2.752 11.367 1.00 83.88 111 ASP A CA 1
ATOM 906 C C . ASP A 1 111 ? -10.335 2.194 10.292 1.00 83.88 111 ASP A C 1
ATOM 908 O O . ASP A 1 111 ? -10.191 0.978 10.168 1.00 83.88 111 ASP A O 1
ATOM 912 N N . TYR A 1 112 ? -9.626 3.075 9.577 1.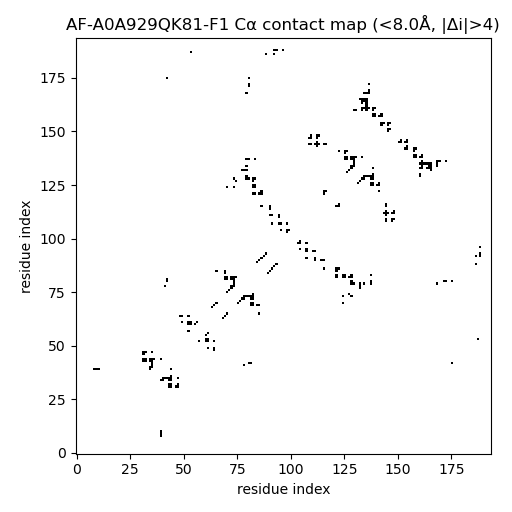00 86.69 112 TYR A N 1
ATOM 913 C CA . TYR A 1 112 ? -8.598 2.681 8.619 1.00 86.69 112 TYR A CA 1
ATOM 914 C C . TYR A 1 112 ? -7.491 1.881 9.285 1.00 86.69 112 TYR A C 1
ATOM 916 O O . TYR A 1 112 ? -7.129 0.812 8.801 1.00 86.69 112 TYR A O 1
ATOM 924 N N . ALA A 1 113 ? -6.970 2.363 10.414 1.00 89.25 113 ALA A N 1
ATOM 925 C CA . ALA A 1 113 ? -5.890 1.674 11.097 1.00 89.25 113 ALA A CA 1
ATOM 926 C C . ALA A 1 113 ? -6.308 0.284 11.591 1.00 89.25 113 ALA A C 1
ATOM 928 O O . ALA A 1 113 ? -5.536 -0.667 11.464 1.00 89.25 113 ALA A O 1
ATOM 929 N N . LYS A 1 114 ? -7.538 0.157 12.100 1.00 87.25 114 LYS A N 1
ATOM 930 C CA . LYS A 1 114 ? -8.108 -1.127 12.507 1.00 87.25 114 LYS A CA 1
ATOM 931 C C . LYS A 1 114 ? -8.261 -2.070 11.311 1.00 87.25 114 LYS A C 1
ATOM 933 O O . LYS A 1 114 ? -7.692 -3.159 11.337 1.00 87.25 114 LYS A O 1
ATOM 938 N N . ALA A 1 115 ? -8.935 -1.630 10.249 1.00 84.62 115 ALA A N 1
ATOM 939 C CA . ALA A 1 115 ? -9.179 -2.446 9.061 1.00 84.62 115 ALA A CA 1
ATOM 940 C C . ALA A 1 115 ?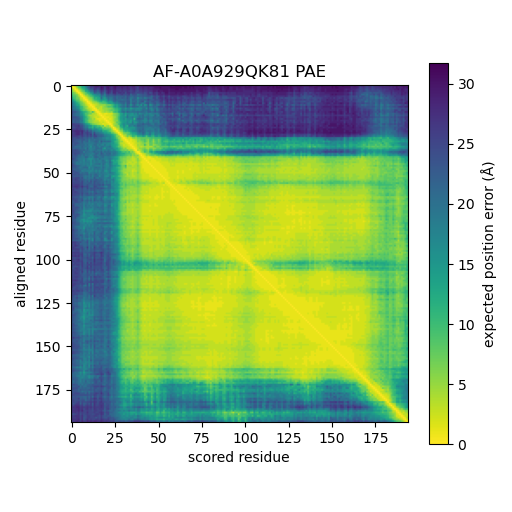 -7.877 -2.872 8.362 1.00 84.62 115 ALA A C 1
ATOM 942 O O . ALA A 1 115 ? -7.729 -4.029 7.974 1.00 84.62 115 ALA A O 1
ATOM 943 N N . LEU A 1 116 ? -6.900 -1.967 8.255 1.00 86.94 116 LEU A N 1
ATOM 944 C CA . LEU A 1 116 ? -5.586 -2.298 7.711 1.00 86.94 116 LEU A CA 1
ATOM 945 C C . LEU A 1 116 ? -4.864 -3.327 8.588 1.00 86.94 116 LEU A C 1
ATOM 947 O O . LEU A 1 116 ? -4.322 -4.287 8.055 1.00 86.94 116 LEU A O 1
ATOM 951 N N . SER A 1 117 ? -4.893 -3.181 9.917 1.00 86.44 117 SER A N 1
ATOM 952 C CA . SER A 1 117 ? -4.240 -4.139 10.824 1.00 86.44 117 SER A CA 1
ATOM 953 C C . SER A 1 117 ? -4.819 -5.557 10.751 1.00 86.44 117 SER A C 1
ATOM 955 O O . SER A 1 117 ? -4.109 -6.530 11.008 1.00 86.44 117 SER A O 1
ATOM 957 N N . GLU A 1 118 ? -6.091 -5.681 10.370 1.00 85.69 118 GLU A N 1
ATOM 958 C CA . GLU A 1 118 ? -6.761 -6.962 10.140 1.00 85.69 118 GLU A CA 1
ATOM 959 C C . GLU A 1 118 ? -6.345 -7.586 8.791 1.00 85.69 118 GLU A C 1
ATOM 961 O O . GLU A 1 118 ? -6.322 -8.814 8.655 1.00 85.69 118 GLU A O 1
ATOM 966 N N . SER A 1 119 ? -5.918 -6.768 7.819 1.00 86.19 119 SER A N 1
ATOM 967 C CA . SER A 1 119 ? -5.390 -7.231 6.534 1.00 86.19 119 SER A CA 1
ATOM 968 C C . SER A 1 119 ? -3.896 -7.563 6.599 1.00 86.19 119 SER A C 1
ATOM 970 O O . SER A 1 119 ? -3.014 -6.780 6.233 1.00 86.19 119 SER A O 1
ATOM 972 N N . LYS A 1 120 ? -3.592 -8.793 7.029 1.00 88.88 120 LYS A N 1
ATOM 973 C CA . LYS A 1 120 ? -2.210 -9.304 7.122 1.00 88.88 120 LYS A CA 1
ATOM 974 C C . LYS A 1 120 ? -1.424 -9.191 5.808 1.00 88.88 120 LYS A C 1
ATOM 976 O O . LYS A 1 120 ? -0.215 -8.978 5.848 1.00 88.88 120 LYS A O 1
ATOM 981 N N . ALA A 1 121 ? -2.085 -9.358 4.660 1.00 88.38 121 ALA A N 1
ATOM 982 C CA . ALA A 1 121 ? -1.440 -9.283 3.350 1.00 88.38 121 ALA A CA 1
ATOM 983 C C . ALA A 1 121 ? -1.014 -7.847 3.011 1.00 88.38 121 ALA A C 1
ATOM 985 O O . ALA A 1 121 ? 0.145 -7.622 2.660 1.00 88.38 121 ALA A O 1
ATOM 986 N N . ASP A 1 122 ? -1.908 -6.875 3.206 1.00 88.31 122 ASP A N 1
ATOM 987 C CA . ASP A 1 122 ? -1.622 -5.469 2.910 1.00 88.31 122 ASP A CA 1
ATOM 988 C C . ASP A 1 122 ? -0.562 -4.905 3.865 1.00 88.31 122 ASP A C 1
ATOM 990 O O . ASP A 1 122 ? 0.363 -4.217 3.430 1.00 88.31 122 ASP A O 1
ATOM 994 N N . VAL A 1 123 ? -0.616 -5.269 5.155 1.00 94.12 123 VAL A N 1
ATOM 995 C CA . VAL A 1 123 ? 0.437 -4.913 6.124 1.00 94.12 123 VAL A CA 1
ATOM 996 C C . VAL A 1 123 ? 1.789 -5.469 5.687 1.00 94.12 123 VAL A C 1
ATOM 998 O O . VAL A 1 123 ? 2.772 -4.735 5.710 1.00 94.12 123 VAL A O 1
ATOM 1001 N N . LYS A 1 124 ? 1.853 -6.720 5.215 1.00 96.38 124 LYS A N 1
ATOM 1002 C CA . LYS A 1 124 ? 3.105 -7.322 4.734 1.00 96.38 124 LYS A CA 1
ATOM 1003 C C . LYS A 1 124 ? 3.673 -6.591 3.511 1.00 96.38 124 LYS A C 1
ATOM 1005 O O . LYS A 1 124 ? 4.891 -6.445 3.401 1.00 96.38 124 LYS A O 1
ATOM 1010 N N . MET A 1 125 ? 2.824 -6.127 2.592 1.00 95.62 125 MET A N 1
ATOM 1011 C CA . MET A 1 125 ? 3.270 -5.320 1.447 1.00 95.62 125 MET A CA 1
ATOM 1012 C C . MET A 1 125 ? 3.837 -3.973 1.903 1.00 95.62 125 MET A C 1
ATOM 1014 O O . MET A 1 125 ? 4.921 -3.580 1.468 1.00 95.62 125 MET A O 1
ATOM 1018 N N . LEU A 1 126 ? 3.163 -3.298 2.836 1.00 95.69 126 LEU A N 1
ATOM 1019 C CA . LEU A 1 126 ? 3.667 -2.059 3.427 1.00 95.69 126 LEU A CA 1
ATOM 1020 C C . LEU A 1 126 ? 4.989 -2.284 4.173 1.00 95.69 126 LEU A C 1
ATOM 1022 O O . LEU A 1 126 ? 5.930 -1.507 4.017 1.00 95.69 126 LEU A O 1
ATOM 1026 N N . GLU A 1 127 ? 5.094 -3.350 4.965 1.00 97.12 127 GLU A N 1
ATOM 1027 C CA . GLU A 1 127 ? 6.320 -3.696 5.687 1.00 97.12 127 GLU A CA 1
ATOM 1028 C C . GLU A 1 127 ? 7.477 -3.963 4.726 1.00 97.12 127 GLU A C 1
ATOM 1030 O O . GLU A 1 127 ? 8.576 -3.470 4.966 1.00 97.12 127 GLU A O 1
ATOM 1035 N N . TYR A 1 128 ? 7.235 -4.647 3.606 1.00 97.69 128 TYR A N 1
ATOM 1036 C CA . TYR A 1 128 ? 8.234 -4.818 2.551 1.00 97.69 128 TYR A CA 1
ATOM 1037 C C . TYR A 1 128 ? 8.667 -3.471 1.952 1.00 97.69 128 TYR A C 1
ATOM 1039 O O . TYR A 1 128 ? 9.860 -3.169 1.887 1.00 97.69 128 TYR A O 1
ATOM 1047 N N . GLY A 1 129 ? 7.709 -2.614 1.585 1.00 95.00 129 GLY A N 1
ATOM 1048 C CA . GLY A 1 129 ? 7.997 -1.286 1.042 1.00 95.00 129 GLY A CA 1
ATOM 1049 C C . GLY A 1 129 ? 8.777 -0.385 2.010 1.00 95.00 129 GLY A C 1
ATOM 1050 O O . GLY A 1 129 ? 9.645 0.383 1.590 1.00 95.00 129 GLY A O 1
ATOM 1051 N N . CYS A 1 130 ? 8.510 -0.494 3.311 1.00 95.88 130 CYS A N 1
ATOM 1052 C CA . CYS A 1 130 ? 9.243 0.235 4.340 1.00 95.88 130 CYS A CA 1
ATOM 1053 C C . CYS A 1 130 ? 10.628 -0.368 4.624 1.00 95.88 130 CYS A C 1
ATOM 1055 O O . CYS A 1 130 ? 11.610 0.367 4.669 1.00 95.88 130 CYS A O 1
ATOM 1057 N N . ASN A 1 131 ? 10.718 -1.682 4.829 1.00 95.88 131 ASN A N 1
ATOM 1058 C CA . ASN A 1 131 ? 11.922 -2.333 5.348 1.00 95.88 131 ASN A CA 1
ATOM 1059 C C . ASN A 1 131 ? 12.913 -2.673 4.233 1.00 95.88 131 ASN A C 1
ATOM 1061 O O . ASN A 1 131 ? 14.079 -2.291 4.310 1.00 95.88 131 ASN A O 1
ATOM 1065 N N . GLU A 1 132 ? 12.440 -3.354 3.190 1.00 96.75 132 GLU A N 1
ATOM 1066 C CA . GLU A 1 132 ? 13.286 -3.866 2.108 1.00 96.75 132 GLU A CA 1
ATOM 1067 C C . GLU A 1 132 ? 13.572 -2.776 1.078 1.00 96.75 132 GLU A C 1
ATOM 1069 O O . GLU A 1 132 ? 14.716 -2.566 0.671 1.00 96.75 132 GLU A O 1
ATOM 1074 N N . LEU A 1 133 ? 12.538 -2.025 0.690 1.00 94.50 133 LEU A N 1
ATOM 1075 C CA . LEU A 1 133 ? 12.681 -0.947 -0.292 1.00 94.50 133 LEU A CA 1
ATOM 1076 C C . LEU A 1 133 ? 13.079 0.392 0.337 1.00 94.50 133 LEU A C 1
ATOM 1078 O O . LEU A 1 133 ? 13.350 1.339 -0.402 1.00 94.50 133 LEU A O 1
ATOM 1082 N N . LYS A 1 134 ? 13.126 0.476 1.674 1.00 94.75 134 LYS A N 1
ATOM 1083 C CA . LYS A 1 134 ? 13.513 1.673 2.442 1.00 94.75 134 LYS A CA 1
ATOM 1084 C C . LYS A 1 134 ? 12.704 2.920 2.077 1.00 94.75 134 LYS A C 1
ATOM 1086 O O . LYS A 1 134 ? 13.218 4.037 2.091 1.00 94.75 134 LYS A O 1
ATOM 1091 N N . SER A 1 135 ? 11.423 2.764 1.742 1.00 92.19 135 SER A N 1
ATOM 1092 C CA . SER A 1 135 ? 10.557 3.907 1.454 1.00 92.19 135 SER A CA 1
ATOM 1093 C C . SER A 1 135 ? 10.114 4.589 2.747 1.00 92.19 135 SER A C 1
ATOM 1095 O O . SER A 1 135 ? 9.200 4.124 3.434 1.00 92.19 135 SER A O 1
ATOM 1097 N N . ALA A 1 136 ? 10.713 5.744 3.058 1.00 91.50 136 ALA A N 1
ATOM 1098 C CA . ALA A 1 136 ? 10.336 6.550 4.225 1.00 91.50 136 ALA A CA 1
ATOM 1099 C C . ALA A 1 136 ? 8.848 6.942 4.212 1.00 91.50 136 ALA A C 1
ATOM 1101 O O . ALA A 1 136 ? 8.210 7.044 5.261 1.00 91.50 136 ALA A O 1
ATOM 1102 N N . TYR A 1 137 ? 8.272 7.119 3.021 1.00 87.50 137 TYR A N 1
ATOM 1103 C CA . TYR A 1 137 ? 6.847 7.376 2.857 1.00 87.50 137 TYR A CA 1
ATOM 1104 C C . TYR A 1 137 ? 5.985 6.207 3.345 1.00 87.50 137 TYR A C 1
ATOM 1106 O O . TYR A 1 137 ? 5.048 6.427 4.108 1.00 87.50 137 TYR A O 1
ATOM 1114 N N . ILE A 1 138 ? 6.311 4.973 2.961 1.00 92.00 138 ILE A N 1
ATOM 1115 C CA . ILE A 1 138 ? 5.555 3.786 3.384 1.00 92.00 138 ILE A CA 1
ATOM 1116 C C . ILE A 1 138 ? 5.752 3.529 4.878 1.00 92.00 138 ILE A C 1
ATOM 1118 O O . ILE A 1 138 ? 4.784 3.258 5.589 1.00 92.00 138 ILE A O 1
ATOM 1122 N N . CYS A 1 139 ? 6.969 3.730 5.393 1.00 94.38 139 CYS A N 1
ATOM 1123 C CA . CYS A 1 139 ? 7.218 3.694 6.834 1.00 94.38 139 CYS A CA 1
ATOM 1124 C C . CYS A 1 139 ? 6.341 4.696 7.600 1.00 94.38 139 CYS A C 1
ATOM 1126 O O . CYS A 1 139 ? 5.845 4.385 8.682 1.00 94.38 139 CYS A O 1
ATOM 1128 N N . ARG A 1 140 ? 6.087 5.882 7.028 1.00 91.88 140 ARG A N 1
ATOM 1129 C CA . ARG A 1 140 ? 5.169 6.868 7.611 1.00 91.88 140 ARG A CA 1
ATOM 1130 C C . ARG A 1 140 ? 3.729 6.351 7.683 1.00 91.88 140 ARG A C 1
ATOM 1132 O O . ARG A 1 140 ? 3.084 6.576 8.702 1.00 91.88 140 ARG A O 1
ATOM 1139 N N . TYR A 1 141 ? 3.243 5.643 6.659 1.00 89.50 141 TYR A N 1
ATOM 1140 C CA . TYR A 1 141 ? 1.909 5.019 6.691 1.00 89.50 141 TYR A CA 1
ATOM 1141 C C . TYR A 1 141 ? 1.793 3.989 7.811 1.00 89.50 141 TYR A C 1
ATOM 1143 O O . TYR A 1 141 ? 0.839 4.039 8.586 1.00 89.50 141 TYR A O 1
ATOM 1151 N N . LEU A 1 142 ? 2.786 3.105 7.945 1.00 95.00 142 LEU A N 1
ATOM 1152 C CA . LEU A 1 142 ? 2.823 2.123 9.032 1.00 95.00 142 LEU A CA 1
ATOM 1153 C C . LEU A 1 142 ? 2.864 2.807 10.400 1.00 95.00 142 LEU A C 1
ATOM 1155 O O . LEU A 1 142 ? 2.09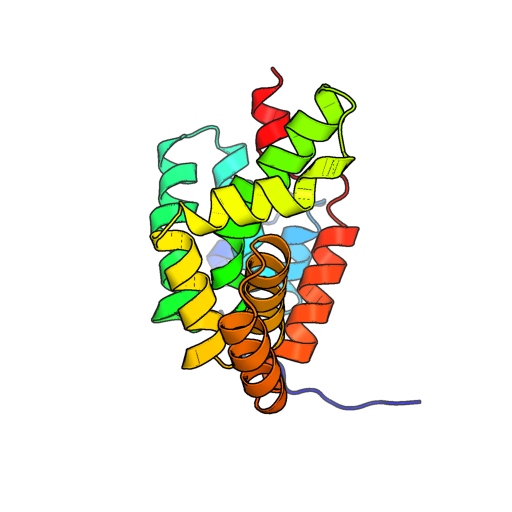8 2.450 11.294 1.00 95.00 142 LEU A O 1
ATOM 1159 N N . ARG A 1 143 ? 3.696 3.842 10.561 1.00 95.94 143 ARG A N 1
ATOM 1160 C CA . ARG A 1 143 ? 3.738 4.648 11.787 1.00 95.94 143 ARG A CA 1
ATOM 1161 C C . ARG A 1 143 ? 2.369 5.244 12.119 1.00 95.94 143 ARG A C 1
ATOM 1163 O O . ARG A 1 143 ? 1.954 5.172 13.272 1.00 95.94 143 ARG A O 1
ATOM 1170 N N . ASP A 1 144 ? 1.688 5.848 11.148 1.00 92.88 144 ASP A N 1
ATOM 1171 C CA . ASP A 1 144 ? 0.396 6.509 11.367 1.00 92.88 144 ASP A CA 1
ATOM 1172 C C . ASP A 1 144 ? -0.715 5.507 11.691 1.00 92.88 144 ASP A C 1
ATOM 1174 O O . ASP A 1 144 ? -1.502 5.748 12.608 1.00 92.88 144 ASP A O 1
ATOM 1178 N N . MET A 1 145 ? -0.713 4.343 11.037 1.00 94.50 145 MET A N 1
ATOM 1179 C CA . MET A 1 145 ? -1.559 3.212 11.418 1.00 94.50 145 MET A CA 1
ATOM 1180 C C . MET A 1 145 ? -1.325 2.836 12.889 1.00 94.50 145 MET A C 1
ATOM 1182 O O . MET A 1 145 ? -2.253 2.874 13.694 1.00 94.50 145 MET A O 1
ATOM 1186 N N . TYR A 1 146 ? -0.082 2.544 13.281 1.00 96.00 146 TYR A N 1
ATOM 1187 C CA . TYR A 1 146 ? 0.226 2.149 14.660 1.00 96.00 146 TYR A CA 1
ATOM 1188 C C . TYR A 1 146 ? -0.003 3.262 15.686 1.00 96.00 146 TYR A C 1
ATOM 1190 O O . TYR A 1 146 ? -0.328 2.967 16.837 1.00 96.00 146 TYR A O 1
ATOM 1198 N N . LYS A 1 147 ? 0.096 4.532 15.282 1.00 96.00 147 LYS A N 1
ATOM 1199 C CA . LYS A 1 147 ? -0.291 5.681 16.105 1.00 96.00 147 LYS A CA 1
ATOM 1200 C C . LYS A 1 147 ? -1.777 5.651 16.441 1.00 96.00 147 LYS A C 1
ATOM 1202 O O . LYS A 1 147 ? -2.118 5.814 17.610 1.00 96.00 147 LYS A O 1
ATOM 1207 N N . ASN A 1 148 ? -2.635 5.394 15.458 1.00 92.69 148 ASN A N 1
ATOM 1208 C CA . ASN A 1 14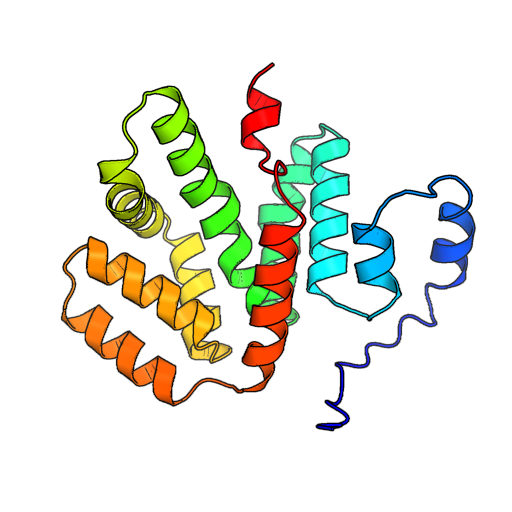8 ? -4.080 5.280 15.674 1.00 92.69 148 ASN A CA 1
ATOM 1209 C C . ASN A 1 148 ? -4.463 4.022 16.471 1.00 92.69 148 ASN A C 1
ATOM 1211 O O . ASN A 1 148 ? -5.478 4.027 17.158 1.00 92.69 148 ASN A O 1
ATOM 1215 N N . LEU A 1 149 ? -3.626 2.981 16.444 1.00 93.81 149 LEU A N 1
ATOM 1216 C CA . LEU A 1 149 ? -3.769 1.789 17.291 1.00 93.81 149 LEU A CA 1
ATOM 1217 C C . LEU A 1 149 ? -3.158 1.954 18.697 1.00 93.81 149 LEU A C 1
ATOM 1219 O O . LEU A 1 149 ? -3.250 1.043 19.515 1.00 93.81 149 LEU A O 1
ATOM 1223 N N . GLY A 1 150 ? -2.489 3.075 18.988 1.00 95.12 150 GLY A N 1
ATOM 1224 C CA . GLY A 1 150 ? -1.834 3.316 20.278 1.00 95.12 150 GLY A CA 1
ATOM 1225 C C . GLY A 1 150 ? -0.555 2.500 20.529 1.00 95.12 150 GLY A C 1
ATOM 1226 O O . GLY A 1 150 ? -0.068 2.463 21.661 1.00 95.12 150 GLY A O 1
ATOM 1227 N N . ASN A 1 151 ? 0.033 1.870 19.506 1.00 96.88 151 ASN A N 1
ATOM 1228 C CA . ASN A 1 151 ? 1.228 1.034 19.653 1.00 96.88 151 ASN A CA 1
ATOM 1229 C C . ASN A 1 151 ? 2.517 1.879 19.652 1.00 96.88 151 ASN A C 1
ATOM 1231 O O . ASN A 1 151 ? 3.116 2.149 18.609 1.00 96.88 151 ASN A O 1
ATOM 1235 N N . ARG A 1 152 ? 2.964 2.289 20.845 1.00 96.88 152 ARG A N 1
ATOM 1236 C CA . ARG A 1 152 ? 4.141 3.162 21.028 1.00 96.88 152 ARG A CA 1
ATOM 1237 C C . ARG A 1 152 ? 5.456 2.555 20.542 1.00 96.88 152 ARG A C 1
ATOM 1239 O O . ARG A 1 152 ? 6.303 3.294 20.042 1.00 96.88 152 ARG A O 1
ATOM 1246 N N . GLU A 1 153 ? 5.628 1.245 20.682 1.00 97.75 153 GLU A N 1
ATOM 1247 C CA . GLU A 1 153 ? 6.844 0.547 20.254 1.00 97.75 153 GLU A CA 1
ATOM 1248 C C . GLU A 1 153 ? 6.991 0.612 18.733 1.00 97.75 153 GLU A C 1
ATOM 1250 O O . GLU A 1 153 ? 8.006 1.093 18.226 1.00 97.75 153 GLU A O 1
ATOM 1255 N N . LYS A 1 154 ? 5.925 0.258 18.007 1.00 96.75 154 LYS A N 1
ATOM 1256 C CA . LYS A 1 154 ? 5.899 0.343 16.545 1.00 96.75 154 LYS A CA 1
ATOM 1257 C C . LYS A 1 154 ? 6.040 1.774 16.037 1.00 96.75 154 LYS A C 1
ATOM 1259 O O . LYS A 1 154 ? 6.731 2.004 15.048 1.00 96.75 154 LYS A O 1
ATOM 1264 N N . ILE A 1 155 ? 5.452 2.758 16.723 1.00 97.12 155 ILE A N 1
ATOM 1265 C CA . ILE A 1 155 ? 5.655 4.174 16.375 1.00 97.12 155 ILE A CA 1
ATOM 1266 C C . ILE A 1 155 ? 7.145 4.535 16.430 1.00 97.12 155 ILE A C 1
ATOM 1268 O O . ILE A 1 155 ? 7.647 5.184 15.511 1.00 97.12 155 ILE A O 1
ATOM 1272 N N . LYS A 1 156 ? 7.858 4.125 17.488 1.00 97.56 156 LYS A N 1
ATOM 1273 C CA . LYS A 1 156 ? 9.298 4.378 17.621 1.00 97.56 156 LYS A CA 1
ATOM 1274 C C . LYS A 1 156 ? 10.092 3.657 16.529 1.00 97.56 156 LYS A C 1
ATOM 1276 O O . LYS A 1 156 ? 10.890 4.303 15.857 1.00 97.56 156 LYS A O 1
ATOM 1281 N N . GLU A 1 157 ? 9.809 2.375 16.304 1.00 97.12 157 GLU A N 1
ATOM 1282 C CA . GLU A 1 157 ? 10.446 1.557 15.264 1.00 97.12 157 GLU A CA 1
ATOM 1283 C C . GLU A 1 157 ? 10.384 2.236 13.886 1.00 97.12 157 GLU A C 1
ATOM 1285 O O . GLU A 1 157 ? 11.411 2.442 13.237 1.00 97.12 157 GLU A O 1
ATOM 1290 N N . TYR A 1 158 ? 9.189 2.639 13.445 1.00 96.56 158 TYR A N 1
ATOM 1291 C CA . TYR A 1 158 ? 9.024 3.243 12.123 1.00 96.56 158 TYR A CA 1
ATOM 1292 C C . TYR A 1 158 ? 9.560 4.674 12.040 1.00 96.56 158 TYR A C 1
ATOM 1294 O O . TYR A 1 158 ? 10.059 5.064 10.985 1.00 96.56 158 TYR A O 1
ATOM 1302 N N . ASN A 1 159 ? 9.539 5.441 13.136 1.00 95.12 159 ASN A N 1
ATOM 1303 C CA . ASN A 1 159 ? 10.220 6.739 13.185 1.00 95.12 159 ASN A CA 1
ATOM 1304 C C . ASN A 1 159 ? 11.733 6.601 12.974 1.00 95.12 159 ASN A C 1
ATOM 1306 O O . ASN A 1 159 ? 12.330 7.440 12.300 1.00 95.12 159 ASN A O 1
ATOM 1310 N N . ASP A 1 160 ? 12.355 5.561 13.530 1.00 96.19 160 ASP A N 1
ATOM 1311 C CA . ASP A 1 160 ? 13.784 5.317 13.339 1.00 96.19 160 ASP A CA 1
ATOM 1312 C C . ASP A 1 160 ? 14.085 4.830 11.914 1.00 96.19 160 ASP A C 1
ATOM 1314 O O . ASP A 1 160 ? 15.020 5.328 11.287 1.00 96.19 160 ASP A O 1
ATOM 1318 N N . LYS A 1 161 ? 13.245 3.957 11.344 1.00 94.81 161 LYS A N 1
ATOM 1319 C CA . LYS A 1 161 ? 13.379 3.502 9.945 1.00 94.81 161 LYS A CA 1
ATOM 1320 C C . LYS A 1 161 ? 13.283 4.644 8.932 1.00 94.81 161 LYS A C 1
ATOM 1322 O O . LYS A 1 161 ? 14.057 4.678 7.979 1.00 94.81 161 LYS A O 1
ATOM 1327 N N . MET A 1 162 ? 12.397 5.617 9.159 1.00 92.88 162 MET A N 1
ATOM 1328 C CA . MET A 1 162 ? 12.248 6.788 8.284 1.00 92.88 162 MET A CA 1
ATOM 1329 C C . MET A 1 162 ? 13.526 7.630 8.158 1.00 92.88 162 MET A C 1
ATOM 1331 O O . MET A 1 162 ? 13.704 8.284 7.132 1.00 92.88 162 MET A O 1
ATOM 1335 N N . LYS A 1 163 ? 14.416 7.619 9.161 1.00 91.62 163 LYS A N 1
ATOM 1336 C CA . LYS A 1 163 ? 15.682 8.376 9.129 1.00 91.62 163 LYS A CA 1
ATOM 1337 C C . LYS A 1 163 ? 16.679 7.822 8.107 1.00 91.62 163 LYS A C 1
ATOM 1339 O O . LYS A 1 163 ? 17.521 8.571 7.634 1.00 91.62 163 LYS A O 1
ATOM 1344 N N . ASN A 1 164 ? 16.558 6.540 7.759 1.00 89.06 164 ASN A N 1
ATOM 1345 C CA . ASN A 1 164 ? 17.451 5.825 6.843 1.00 89.06 164 ASN A CA 1
ATOM 1346 C C . ASN A 1 164 ? 16.757 5.484 5.510 1.00 89.06 164 ASN A C 1
ATOM 1348 O O . ASN A 1 164 ? 17.072 4.467 4.886 1.00 89.06 164 ASN A O 1
ATOM 1352 N N . GLY A 1 165 ? 15.761 6.283 5.117 1.00 88.25 165 GLY A N 1
ATOM 1353 C CA . GLY A 1 165 ? 15.023 6.080 3.875 1.00 88.25 165 GLY A CA 1
ATOM 1354 C C . GLY A 1 165 ? 15.886 6.293 2.631 1.00 88.25 165 GLY A C 1
ATOM 1355 O O . GLY A 1 165 ? 16.801 7.110 2.629 1.00 88.25 165 GLY A O 1
ATOM 1356 N N . ASP A 1 166 ? 15.569 5.568 1.564 1.00 86.31 166 ASP A N 1
ATOM 1357 C CA . ASP A 1 166 ? 16.195 5.737 0.254 1.00 86.31 166 ASP A CA 1
ATOM 1358 C C . ASP A 1 166 ? 1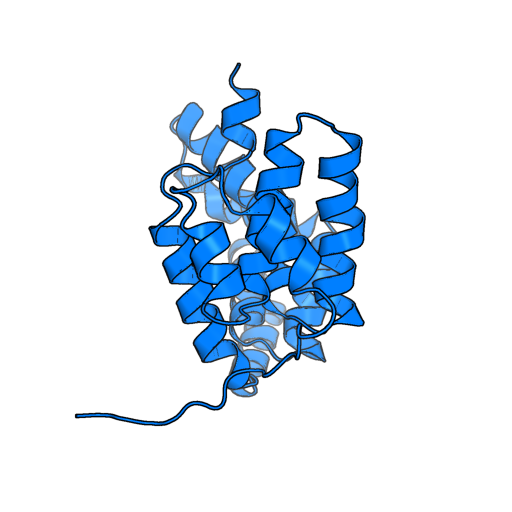5.607 6.973 -0.449 1.00 86.31 166 ASP A C 1
ATOM 1360 O O . ASP A 1 166 ? 14.397 7.052 -0.701 1.00 86.31 166 ASP A O 1
ATOM 1364 N N . GLU A 1 167 ? 16.465 7.948 -0.763 1.00 84.19 167 GLU A N 1
ATOM 1365 C CA . GLU A 1 167 ? 16.063 9.228 -1.349 1.00 84.19 167 GLU A CA 1
ATOM 1366 C C . GLU A 1 167 ? 15.396 9.086 -2.719 1.00 84.19 167 GLU A C 1
ATOM 1368 O O . GLU A 1 167 ? 14.607 9.958 -3.099 1.00 84.19 167 GLU A O 1
ATOM 1373 N N . LYS A 1 168 ? 15.628 7.977 -3.439 1.00 83.88 168 LYS A N 1
ATOM 1374 C CA . LYS A 1 168 ? 15.008 7.745 -4.752 1.00 83.88 168 LYS A CA 1
ATOM 1375 C C . LYS A 1 168 ? 13.478 7.774 -4.697 1.00 83.88 168 LYS A C 1
ATOM 1377 O O . LYS A 1 168 ? 12.831 8.125 -5.679 1.00 83.88 168 LYS A O 1
ATOM 1382 N N . TRP A 1 169 ? 12.882 7.446 -3.546 1.00 82.12 169 TRP A N 1
ATOM 1383 C CA . TRP A 1 169 ? 11.428 7.457 -3.372 1.00 82.12 169 TRP A CA 1
ATOM 1384 C C . TRP A 1 169 ? 10.849 8.846 -3.079 1.00 82.12 169 TRP A C 1
ATOM 1386 O O . TRP A 1 169 ? 9.632 9.024 -3.158 1.00 82.12 169 TRP A O 1
ATOM 1396 N N . ASN A 1 170 ? 11.686 9.845 -2.780 1.00 69.56 170 ASN A N 1
ATOM 1397 C CA . ASN A 1 170 ? 11.228 11.199 -2.459 1.00 69.56 170 ASN A CA 1
ATOM 1398 C C . ASN A 1 170 ? 10.611 11.909 -3.676 1.00 69.56 170 ASN A C 1
ATOM 1400 O O . ASN A 1 170 ? 9.649 12.662 -3.523 1.00 69.56 170 ASN A O 1
ATOM 1404 N N . SER A 1 171 ? 11.125 11.658 -4.885 1.00 62.91 171 SER A N 1
ATOM 1405 C CA . SER A 1 171 ? 10.563 12.193 -6.135 1.00 62.91 171 SER A CA 1
ATOM 1406 C C . SER A 1 171 ? 9.268 11.482 -6.529 1.00 62.91 171 SER A C 1
ATOM 1408 O O . SER A 1 171 ? 8.302 12.131 -6.917 1.00 62.91 171 SER A O 1
ATOM 1410 N N . VAL A 1 172 ? 9.204 10.162 -6.350 1.00 62.94 172 VAL A N 1
ATOM 1411 C CA . VAL A 1 172 ? 8.011 9.379 -6.697 1.00 62.94 172 VAL A CA 1
ATOM 1412 C C . VAL A 1 172 ? 6.839 9.685 -5.757 1.00 62.94 172 VAL A C 1
ATOM 1414 O O . VAL A 1 172 ? 5.683 9.666 -6.170 1.00 62.94 172 VAL A O 1
ATOM 1417 N N . LEU A 1 173 ? 7.123 10.050 -4.501 1.00 57.19 173 LEU A N 1
ATOM 1418 C CA . LEU A 1 173 ? 6.126 10.576 -3.568 1.00 57.19 173 LEU A CA 1
ATOM 1419 C C . LEU A 1 173 ? 5.460 11.858 -4.088 1.00 57.19 173 LEU A C 1
ATOM 1421 O O . LEU A 1 173 ? 4.240 12.001 -3.994 1.00 57.19 173 LEU A O 1
ATOM 1425 N N . TYR A 1 174 ? 6.259 12.790 -4.610 1.00 50.56 174 TYR A N 1
ATOM 1426 C CA . TYR A 1 174 ? 5.751 14.035 -5.181 1.00 50.56 174 TYR A CA 1
ATOM 1427 C C . TYR A 1 174 ? 4.776 13.734 -6.323 1.00 50.56 174 TYR A C 1
ATOM 1429 O O . TYR A 1 174 ? 3.662 14.256 -6.336 1.00 50.56 174 TYR A O 1
ATOM 1437 N N . ASP A 1 175 ? 5.152 12.808 -7.198 1.00 53.16 175 ASP A N 1
ATOM 1438 C CA . ASP A 1 175 ? 4.345 12.352 -8.324 1.00 53.16 175 ASP A CA 1
ATOM 1439 C C . ASP A 1 175 ? 3.056 11.628 -7.888 1.00 53.16 175 ASP A C 1
ATOM 1441 O O . ASP A 1 175 ? 1.977 11.935 -8.396 1.00 53.16 175 ASP A O 1
ATOM 1445 N N . TYR A 1 176 ? 3.122 10.748 -6.882 1.00 54.50 176 TYR A N 1
ATOM 1446 C CA . TYR A 1 176 ? 1.958 10.071 -6.290 1.00 54.50 176 TYR A CA 1
ATOM 1447 C C . TYR A 1 176 ? 0.961 11.053 -5.654 1.00 54.50 176 TYR A C 1
ATOM 1449 O O . TYR A 1 176 ? -0.256 10.922 -5.802 1.00 54.50 176 TYR A O 1
ATOM 1457 N N . GLN A 1 177 ? 1.461 12.075 -4.956 1.00 51.44 177 GLN A N 1
ATOM 1458 C CA . GLN A 1 177 ? 0.620 13.120 -4.369 1.00 51.44 177 GLN A CA 1
ATOM 1459 C C . GLN A 1 177 ? -0.003 14.032 -5.436 1.00 51.44 177 GLN A C 1
ATOM 1461 O O . GLN A 1 177 ? -1.162 14.421 -5.287 1.00 51.44 177 GLN A O 1
ATOM 1466 N N . HIS A 1 178 ? 0.722 14.331 -6.519 1.00 44.75 178 HIS A N 1
ATOM 1467 C CA . HIS A 1 178 ? 0.203 15.100 -7.658 1.00 44.75 178 HIS A CA 1
ATOM 1468 C C . HIS A 1 178 ? -0.869 14.336 -8.425 1.00 44.75 178 HIS A C 1
ATOM 1470 O O . HIS A 1 178 ? -1.903 14.908 -8.765 1.00 44.75 178 HIS A O 1
ATOM 1476 N N . ILE A 1 179 ? -0.671 13.032 -8.604 1.00 50.16 179 ILE A N 1
ATOM 1477 C CA . ILE A 1 179 ? -1.696 12.103 -9.066 1.00 50.16 179 ILE A CA 1
ATOM 1478 C C . ILE A 1 179 ? -2.956 12.268 -8.215 1.00 50.16 179 ILE A C 1
ATOM 1480 O O . ILE A 1 179 ? -3.990 12.671 -8.733 1.00 50.16 179 ILE A O 1
ATOM 1484 N N . ARG A 1 180 ? -2.872 12.104 -6.891 1.00 50.34 180 ARG A N 1
ATOM 1485 C CA . ARG A 1 180 ? -4.037 12.246 -5.999 1.00 50.34 180 ARG A CA 1
ATOM 1486 C C . ARG A 1 180 ? -4.778 13.584 -6.181 1.00 50.34 180 ARG A C 1
ATOM 1488 O O . ARG A 1 180 ? -5.988 13.637 -5.980 1.00 50.34 180 ARG A O 1
ATOM 1495 N N . TYR A 1 181 ? -4.066 14.639 -6.583 1.00 40.50 181 TYR A N 1
ATOM 1496 C CA . TYR A 1 181 ? -4.606 15.973 -6.856 1.00 40.50 181 TYR A CA 1
ATOM 1497 C C . TYR A 1 181 ? -5.311 16.103 -8.220 1.00 40.50 181 TYR A C 1
ATOM 1499 O O . TYR A 1 181 ? -6.311 16.813 -8.331 1.00 40.50 181 TYR A O 1
ATOM 1507 N N . ILE A 1 182 ? -4.831 15.395 -9.246 1.00 39.66 182 ILE A N 1
ATOM 1508 C CA . ILE A 1 182 ? -5.497 15.260 -10.556 1.00 39.66 182 ILE A CA 1
ATOM 1509 C C . ILE A 1 182 ? -6.756 14.376 -10.418 1.00 39.66 182 ILE A C 1
ATOM 1511 O O . ILE A 1 182 ? -7.737 14.538 -11.140 1.00 39.66 182 ILE A O 1
ATOM 1515 N N . TYR A 1 183 ? -6.768 13.469 -9.438 1.00 51.78 183 TYR A N 1
ATOM 1516 C CA . TYR A 1 183 ? -7.729 12.374 -9.293 1.00 51.78 183 TYR A CA 1
ATOM 1517 C C . TYR A 1 183 ? -8.971 12.757 -8.484 1.00 51.78 183 TYR A C 1
ATOM 1519 O O . TYR A 1 183 ? -9.399 11.991 -7.619 1.00 51.78 183 TYR A O 1
ATOM 1527 N N . LYS A 1 184 ? -9.578 13.920 -8.747 1.00 44.19 184 LYS A N 1
ATOM 1528 C CA . LYS A 1 184 ? -10.712 14.422 -7.945 1.00 44.19 184 LYS A CA 1
ATOM 1529 C C . LYS A 1 184 ? -11.839 13.396 -7.692 1.00 44.19 184 LYS A C 1
ATOM 1531 O O . LYS A 1 184 ? -12.506 13.525 -6.671 1.00 44.19 184 LYS A O 1
ATOM 1536 N N . ASP A 1 185 ? -12.003 12.344 -8.511 1.00 47.47 185 ASP A N 1
ATOM 1537 C CA . ASP A 1 185 ? -13.138 11.413 -8.409 1.00 47.47 185 ASP A CA 1
ATOM 1538 C C . ASP A 1 185 ? -12.873 9.900 -8.641 1.00 47.47 185 ASP A C 1
ATOM 1540 O O . ASP A 1 185 ? -13.828 9.140 -8.775 1.00 47.47 185 ASP A O 1
ATOM 1544 N N . ALA A 1 186 ? -11.630 9.405 -8.646 1.00 45.81 186 ALA A N 1
ATOM 1545 C CA . ALA A 1 186 ? -11.304 8.067 -9.184 1.00 45.81 186 ALA A CA 1
ATOM 1546 C C . ALA A 1 186 ? -11.345 6.862 -8.201 1.00 45.81 186 ALA A C 1
ATOM 1548 O O . ALA A 1 186 ? -10.537 5.935 -8.334 1.00 45.81 186 ALA A O 1
ATOM 1549 N N . SER A 1 187 ? -12.243 6.828 -7.207 1.00 53.53 187 SER A N 1
ATOM 1550 C CA . SER A 1 187 ? -12.415 5.612 -6.388 1.00 53.53 187 SER A CA 1
ATOM 1551 C C . SER A 1 187 ? -13.425 4.649 -7.030 1.00 53.53 187 SER A C 1
ATOM 1553 O O . SER A 1 187 ? -14.557 5.028 -7.327 1.00 53.53 187 SER A O 1
ATOM 1555 N N . ALA A 1 188 ? -13.030 3.380 -7.206 1.00 52.06 188 ALA A N 1
ATOM 1556 C CA . ALA A 1 188 ? -13.887 2.288 -7.700 1.00 52.06 188 ALA A CA 1
ATOM 1557 C C . ALA A 1 188 ? -15.209 2.180 -6.923 1.00 52.06 188 ALA A C 1
ATOM 1559 O O . ALA A 1 188 ? -16.247 1.816 -7.464 1.00 52.06 188 ALA A O 1
ATOM 1560 N N . TRP A 1 189 ? -15.169 2.548 -5.641 1.00 52.47 189 TRP A N 1
ATOM 1561 C CA . TRP A 1 189 ? -16.304 2.544 -4.726 1.00 52.47 189 TRP A CA 1
ATOM 1562 C C . TRP A 1 189 ? -17.463 3.440 -5.181 1.00 52.47 189 TRP A C 1
ATOM 1564 O O . TRP A 1 189 ? -18.612 3.106 -4.907 1.00 52.47 189 TRP A O 1
ATOM 1574 N N . LYS A 1 190 ? -17.202 4.515 -5.942 1.00 50.19 190 LYS A N 1
ATOM 1575 C CA . LYS A 1 190 ? -18.269 5.314 -6.572 1.00 50.19 190 LYS A CA 1
ATOM 1576 C C . LYS A 1 190 ? -18.993 4.556 -7.688 1.00 50.19 190 LYS A C 1
ATOM 1578 O O . LYS A 1 190 ? -20.182 4.773 -7.878 1.00 50.19 190 LYS A O 1
ATOM 1583 N N . LEU A 1 191 ? -18.305 3.656 -8.397 1.00 49.56 191 LEU A N 1
ATOM 1584 C CA . LEU A 1 191 ? -18.896 2.843 -9.471 1.00 49.56 191 LEU A CA 1
ATOM 1585 C C . LEU A 1 191 ? -19.826 1.746 -8.933 1.00 49.56 191 LEU A C 1
ATOM 1587 O O . LEU A 1 191 ? -20.704 1.296 -9.658 1.00 49.56 191 LEU A O 1
ATOM 1591 N N . LEU A 1 192 ? -19.662 1.351 -7.666 1.00 45.31 192 LEU A N 1
ATOM 1592 C CA . LEU A 1 192 ? -20.569 0.442 -6.949 1.00 45.31 192 LEU A CA 1
ATOM 1593 C C . LEU A 1 192 ? -21.840 1.155 -6.435 1.00 45.31 192 LEU A C 1
ATOM 1595 O O . LEU A 1 192 ? -22.714 0.512 -5.865 1.00 45.31 192 LEU A O 1
ATOM 1599 N N . ILE A 1 193 ? -21.904 2.481 -6.636 1.00 45.75 193 ILE A N 1
ATOM 1600 C CA . ILE A 1 193 ? -23.028 3.415 -6.447 1.00 45.75 193 ILE A CA 1
ATOM 1601 C C . ILE A 1 193 ? -24.337 3.057 -7.178 1.00 45.75 193 ILE A C 1
ATOM 1603 O O . ILE A 1 193 ? -25.425 3.479 -6.795 1.00 45.75 193 ILE A O 1
ATOM 1607 N N . ASN A 1 194 ? -24.198 2.382 -8.323 1.00 37.12 194 ASN A N 1
ATOM 1608 C CA . ASN A 1 194 ? -25.226 2.337 -9.367 1.00 37.12 194 ASN A CA 1
ATOM 1609 C C . ASN A 1 194 ? -26.015 1.032 -9.368 1.00 37.12 194 ASN A C 1
ATOM 1611 O O . ASN A 1 194 ? -25.378 -0.026 -9.572 1.00 37.12 194 ASN A O 1
#